Protein AF-0000000068038813 (afdb_homodimer)

Organism: Hordeum vulgare subsp. vulgare (NCBI:txid112509)

Secondary structure (DSSP, 8-state):
--------------------S--SHHHHHHHHHHHHHHHHTTTPPPPEE-HHHHHHHHHHHHHTTTT-------TT-SSEEEEEEESSS---HHHHHHHHHGGGGGEETTTTEE-PPTT--SHHHHHHH-TT--EEEEEEEEEGGGTEEEEEEEEESPP-TTS---/-------------------GGG-SHHHHHHHHHHHHHHHHTTTPPPPEE-HHHHHHHHHHHHHTTTT-------TT-SSEEEEEEESSS---HHHHHHHHHGGGGGEETTTTEE-PPTT--SHHHHHHH-TT--EEEEEEEEPGGG--EEEEEEEESPP-TTS---

Foldseek 3Di:
DPPPPPPPPPPPPPPPPLPAPPCQVVQQVVLQVLLVVLQVVVPADGAAADVVQQVVQAVVQVVCQAPVDQDDDDPDDQWAKDKDWDFDRPDGSNNRSCVLLVQVVQADLVVRDGNDPPPDHNQSNLQSHQRPWHYKHKHKDQHPPRRGIMIMMTTPRGRDPPDRRD/DPPPPPPPPPPPPPPPPAAVVVCVVVQQVVLQVLLVVLQVVVPADGAAADVVQQVVQAVVQVVCQAPVDQDDDDPDDQWAKDKDWDFGRPDGSNNSSCVLLVQVVQADLVVRDGNDPPPDHNQSNLQSHQRPWHYKHKHKDQHPPRRGIMIMMITPRGRDPPDRRD

InterPro domains:
  IPR001283 Cysteine-rich secretory protein-related [PR00837] (47-65)
  IPR001283 Cysteine-rich secretory protein-related [PR00837] (96-109)
  IPR001283 Cysteine-rich secretory protein-related [PR00837] (122-138)
  IPR001283 Cysteine-rich secretory protein-related [PR00837] (150-163)
  IPR001283 Cysteine-rich secretory protein-related [PTHR10334] (29-163)
  IPR014044 CAP domain [PF00188] (32-155)
  IPR014044 CAP domain [SM00198] (26-162)
  IPR035940 CAP superfamily [G3DSA:3.40.33.10] (14-166)
  IPR035940 CAP superfamily [SSF55797] (18-166)

Solvent-accessible surface area (backbone atoms only — not comparable to full-atom values): 18698 Å² total; per-residue (Å²): 136,84,80,74,78,77,78,76,77,76,75,73,76,74,76,69,80,62,65,58,78,73,50,60,72,65,34,48,56,45,38,43,51,49,48,31,50,62,18,49,74,72,71,34,71,64,54,43,83,31,72,66,43,16,49,55,22,30,53,53,24,57,71,28,22,75,70,52,61,93,64,76,75,69,87,80,57,81,49,27,76,40,78,41,68,44,75,52,61,90,62,56,54,55,54,46,51,31,55,32,48,43,18,47,84,31,45,39,76,92,76,65,47,69,70,48,56,92,95,55,54,36,60,43,22,44,55,66,43,21,53,76,31,44,31,31,14,52,17,64,32,71,19,48,91,76,57,9,32,33,35,30,37,24,28,35,51,42,57,59,86,91,54,78,44,116,134,82,79,74,78,76,78,74,76,77,76,73,73,74,74,80,71,67,72,64,72,75,45,60,73,66,34,48,57,44,37,43,51,49,48,31,51,62,18,49,75,72,72,35,70,63,56,42,83,31,72,67,44,16,51,53,22,29,53,52,24,56,70,28,21,75,69,51,60,93,65,75,75,70,86,81,59,80,49,27,75,40,78,39,71,43,75,52,61,94,65,54,55,56,54,46,50,31,54,31,49,44,18,48,84,29,46,38,76,93,76,64,44,68,68,47,58,92,94,55,53,36,61,43,22,45,53,66,43,21,53,76,31,44,31,30,15,51,17,63,31,72,19,48,92,77,58,10,31,33,35,31,38,25,26,36,52,43,59,59,84,92,54,78,46,114

Structure (mmCIF, N/CA/C/O backbone):
data_AF-0000000068038813-model_v1
#
loop_
_entity.id
_entity.type
_entity.pdbx_description
1 polymer 'SCP domain-containing protein'
#
loop_
_atom_site.group_PDB
_atom_site.id
_atom_site.type_symbol
_atom_site.label_atom_id
_atom_site.label_alt_id
_atom_site.label_comp_id
_atom_site.label_asym_id
_atom_site.label_entity_id
_atom_site.label_seq_id
_atom_site.pdbx_PDB_ins_code
_atom_site.Cartn_x
_atom_site.Cartn_y
_atom_site.Cartn_z
_atom_site.occupancy
_atom_site.B_iso_or_equiv
_atom_site.auth_seq_id
_atom_site.auth_comp_id
_atom_site.auth_asym_id
_atom_site.auth_atom_id
_atom_site.pdbx_PDB_model_num
ATOM 1 N N . MET A 1 1 ? 62.969 -14.844 -24 1 32.44 1 MET A N 1
ATOM 2 C CA . MET A 1 1 ? 62.031 -15.703 -23.312 1 32.44 1 MET A CA 1
ATOM 3 C C . MET A 1 1 ? 60.906 -14.867 -22.672 1 32.44 1 MET A C 1
ATOM 5 O O . MET A 1 1 ? 61.188 -14.031 -21.812 1 32.44 1 MET A O 1
ATOM 9 N N . GLU A 1 2 ? 59.875 -14.508 -23.531 1 35.09 2 GLU A N 1
ATOM 10 C CA . GLU A 1 2 ? 58.688 -13.664 -23.469 1 35.09 2 GLU A CA 1
ATOM 11 C C . GLU A 1 2 ? 57.75 -14.117 -22.359 1 35.09 2 GLU A C 1
ATOM 13 O O . GLU A 1 2 ? 57.344 -15.289 -22.328 1 35.09 2 GLU A O 1
ATOM 18 N N . TYR A 1 3 ? 58.031 -13.625 -21.125 1 36.41 3 TYR A N 1
ATOM 19 C CA . TYR A 1 3 ? 57.188 -13.828 -19.953 1 36.41 3 TYR A CA 1
ATOM 20 C C . TYR A 1 3 ? 55.75 -13.445 -20.266 1 36.41 3 TYR A C 1
ATOM 22 O O . TYR A 1 3 ? 55.469 -12.32 -20.703 1 36.41 3 TYR A O 1
ATOM 30 N N . SER A 1 4 ? 54.938 -14.328 -20.844 1 41.09 4 SER A N 1
ATOM 31 C CA . SER A 1 4 ? 53.5 -14.234 -21.109 1 41.09 4 SER A CA 1
ATOM 32 C C . SER A 1 4 ? 52.719 -13.992 -19.812 1 41.09 4 SER A C 1
ATOM 34 O O . SER A 1 4 ? 52.812 -14.789 -18.875 1 41.09 4 SER A O 1
ATOM 36 N N . PRO A 1 5 ? 52.625 -12.68 -19.344 1 39.47 5 PRO A N 1
ATOM 37 C CA . PRO A 1 5 ? 51.812 -12.438 -18.125 1 39.47 5 PRO A CA 1
ATOM 38 C C . PRO A 1 5 ? 50.438 -13.078 -18.188 1 39.47 5 PRO A C 1
ATOM 40 O O . PRO A 1 5 ? 49.75 -12.969 -19.203 1 39.47 5 PRO A O 1
ATOM 43 N N . LYS A 1 6 ? 50.219 -14.234 -17.562 1 39.41 6 LYS A N 1
ATOM 44 C CA . LYS A 1 6 ? 48.938 -14.836 -17.297 1 39.41 6 LYS A CA 1
ATOM 45 C C . LYS A 1 6 ? 47.969 -13.836 -16.641 1 39.41 6 LYS A C 1
ATOM 47 O O . LYS A 1 6 ? 48.281 -13.305 -15.562 1 39.41 6 LYS A O 1
ATOM 52 N N . LEU A 1 7 ? 47.312 -13 -17.484 1 32.72 7 LEU A N 1
ATOM 53 C CA . LEU A 1 7 ? 46.188 -12.172 -17.016 1 32.72 7 LEU A CA 1
ATOM 54 C C . LEU A 1 7 ? 45.219 -12.984 -16.156 1 32.72 7 LEU A C 1
ATOM 56 O O . LEU A 1 7 ? 44.656 -13.977 -16.625 1 32.72 7 LEU A O 1
ATOM 60 N N . ALA A 1 8 ? 45.375 -12.984 -14.836 1 35.75 8 ALA A N 1
ATOM 61 C CA . ALA A 1 8 ? 44.438 -13.508 -13.867 1 35.75 8 ALA A CA 1
ATOM 62 C C . ALA A 1 8 ? 43.031 -12.922 -14.102 1 35.75 8 ALA A C 1
ATOM 64 O O . ALA A 1 8 ? 42.875 -11.695 -14.102 1 35.75 8 ALA A O 1
ATOM 65 N N . ALA A 1 9 ? 42.188 -13.688 -14.773 1 34.91 9 ALA A N 1
ATOM 66 C CA . ALA A 1 9 ? 40.75 -13.477 -14.898 1 34.91 9 ALA A CA 1
ATOM 67 C C . ALA A 1 9 ? 40.094 -13.281 -13.531 1 34.91 9 ALA A C 1
ATOM 69 O O . ALA A 1 9 ? 40.062 -14.203 -12.719 1 34.91 9 ALA A O 1
ATOM 70 N N . ALA A 1 10 ? 40.312 -12.141 -12.852 1 33.47 10 ALA A N 1
ATOM 71 C CA . ALA A 1 10 ? 39.531 -11.93 -11.648 1 33.47 10 ALA A CA 1
ATOM 72 C C . ALA A 1 10 ? 38.031 -12.125 -11.938 1 33.47 10 ALA A C 1
ATOM 74 O O . ALA A 1 10 ? 37.469 -11.422 -12.773 1 33.47 10 ALA A O 1
ATOM 75 N N . LEU A 1 11 ? 37.562 -13.367 -11.781 1 30.72 11 LEU A N 1
ATOM 76 C CA . LEU A 1 11 ? 36.125 -13.703 -11.719 1 30.72 11 LEU A CA 1
ATOM 77 C C . LEU A 1 11 ? 35.406 -12.836 -10.688 1 30.72 11 LEU A C 1
ATOM 79 O O . LEU A 1 11 ? 35.625 -12.992 -9.484 1 30.72 11 LEU A O 1
ATOM 83 N N . LEU A 1 12 ? 35.344 -11.578 -10.938 1 31.08 12 LEU A N 1
ATOM 84 C CA . LEU A 1 12 ? 34.469 -10.836 -10.039 1 31.08 12 LEU A CA 1
ATOM 85 C C . LEU A 1 12 ? 33.125 -11.547 -9.875 1 31.08 12 LEU A C 1
ATOM 87 O O . LEU A 1 12 ? 32.406 -11.75 -10.859 1 31.08 12 LEU A O 1
ATOM 91 N N . LEU A 1 13 ? 32.969 -12.336 -8.836 1 31.75 13 LEU A N 1
ATOM 92 C CA . LEU A 1 13 ? 31.719 -12.898 -8.305 1 31.75 13 LEU A CA 1
ATOM 93 C C . LEU A 1 13 ? 30.656 -11.82 -8.172 1 31.75 13 LEU A C 1
ATOM 95 O O . LEU A 1 13 ? 30.781 -10.898 -7.367 1 31.75 13 LEU A O 1
ATOM 99 N N . ALA A 1 14 ? 30.016 -11.492 -9.25 1 31.81 14 ALA A N 1
ATOM 100 C CA . ALA A 1 14 ? 28.766 -10.734 -9.211 1 31.81 14 ALA A CA 1
ATOM 101 C C . ALA A 1 14 ? 27.828 -11.281 -8.141 1 31.81 14 ALA A C 1
ATOM 103 O O . ALA A 1 14 ? 27.297 -12.391 -8.281 1 31.81 14 ALA A O 1
ATOM 104 N N . LEU A 1 15 ? 28.094 -11.008 -6.891 1 32.16 15 LEU A N 1
ATOM 105 C CA . LEU A 1 15 ? 27.109 -11.234 -5.844 1 32.16 15 LEU A CA 1
ATOM 106 C C . LEU A 1 15 ? 25.734 -10.703 -6.262 1 32.16 15 LEU A C 1
ATOM 108 O O . LEU A 1 15 ? 25.531 -9.492 -6.34 1 32.16 15 LEU A O 1
ATOM 112 N N . THR A 1 16 ? 25.109 -11.336 -7.246 1 32.31 16 THR A N 1
ATOM 113 C CA . THR A 1 16 ? 23.719 -11.109 -7.578 1 32.31 16 THR A CA 1
ATOM 114 C C . THR A 1 16 ? 22.844 -11.125 -6.324 1 32.31 16 THR A C 1
ATOM 116 O O . THR A 1 16 ? 22.797 -12.133 -5.609 1 32.31 16 THR A O 1
ATOM 119 N N . SER A 1 17 ? 22.875 -10.211 -5.512 1 32.31 17 SER A N 1
ATOM 120 C CA . SER A 1 17 ? 21.828 -10.086 -4.5 1 32.31 17 SER A CA 1
ATOM 121 C C . SER A 1 17 ? 20.453 -10.352 -5.09 1 32.31 17 SER A C 1
ATOM 123 O O . SER A 1 17 ? 19.891 -9.492 -5.773 1 32.31 17 SER A O 1
ATOM 125 N N . ALA A 1 18 ? 20.234 -11.523 -5.754 1 33.53 18 ALA A N 1
ATOM 126 C CA . ALA A 1 18 ? 18.906 -11.992 -6.113 1 33.53 18 ALA A CA 1
ATOM 127 C C . ALA A 1 18 ? 17.953 -11.922 -4.922 1 33.53 18 ALA A C 1
ATOM 129 O O . ALA A 1 18 ? 18.094 -12.695 -3.965 1 33.53 18 ALA A O 1
ATOM 130 N N . MET A 1 19 ? 17.672 -10.992 -4.332 1 36.69 19 MET A N 1
ATOM 131 C CA . MET A 1 19 ? 16.578 -11.125 -3.387 1 36.69 19 MET A CA 1
ATOM 132 C C . MET A 1 19 ? 15.438 -11.938 -3.994 1 36.69 19 MET A C 1
ATOM 134 O O . MET A 1 19 ? 14.688 -11.438 -4.84 1 36.69 19 MET A O 1
ATOM 138 N N . ILE A 1 20 ? 15.664 -13.188 -4.496 1 36.84 20 ILE A N 1
ATOM 139 C CA . ILE A 1 20 ? 14.93 -14.266 -5.148 1 36.84 20 ILE A CA 1
ATOM 140 C C . ILE A 1 20 ? 13.578 -14.461 -4.457 1 36.84 20 ILE A C 1
ATOM 142 O O . ILE A 1 20 ? 13.445 -14.203 -3.26 1 36.84 20 ILE A O 1
ATOM 146 N N . VAL A 1 21 ? 12.359 -14.477 -5.137 1 40.22 21 VAL A N 1
ATOM 147 C CA . VAL A 1 21 ? 11.102 -15.203 -4.941 1 40.22 21 VAL A CA 1
ATOM 148 C C . VAL A 1 21 ? 11.367 -16.5 -4.184 1 40.22 21 VAL A C 1
ATOM 150 O O . VAL A 1 21 ? 10.5 -17.359 -4.105 1 40.22 21 VAL A O 1
ATOM 153 N N . THR A 1 22 ? 12.602 -16.984 -3.98 1 36.78 22 THR A N 1
ATOM 154 C CA . THR A 1 22 ? 12.672 -18.281 -3.309 1 36.78 22 THR A CA 1
ATOM 155 C C . THR A 1 22 ? 11.938 -18.234 -1.971 1 36.78 22 THR A C 1
ATOM 157 O O . THR A 1 22 ? 12.078 -19.141 -1.15 1 36.78 22 THR A O 1
ATOM 160 N N . ALA A 1 23 ? 11.664 -17.234 -1.299 1 38.16 23 ALA A N 1
ATOM 161 C CA . ALA A 1 23 ? 11.258 -17.219 0.103 1 38.16 23 ALA A CA 1
ATOM 162 C C . ALA A 1 23 ? 9.922 -17.938 0.291 1 38.16 23 ALA A C 1
ATOM 164 O O . ALA A 1 23 ? 8.859 -17.344 0.116 1 38.16 23 ALA A O 1
ATOM 165 N N . GLN A 1 24 ? 9.773 -19.125 -0.048 1 42.53 24 GLN A N 1
ATOM 166 C CA . GLN A 1 24 ? 8.523 -19.859 0.123 1 42.53 24 GLN A CA 1
ATOM 167 C C . GLN A 1 24 ? 7.902 -19.578 1.487 1 42.53 24 GLN A C 1
ATOM 169 O O . GLN A 1 24 ? 6.73 -19.203 1.576 1 42.53 24 GLN A O 1
ATOM 174 N N . ASN A 1 25 ? 8.555 -20.328 2.482 1 43.19 25 ASN A N 1
ATOM 175 C CA . ASN A 1 25 ? 7.996 -20.297 3.83 1 43.19 25 ASN A CA 1
ATOM 176 C C . ASN A 1 25 ? 7.945 -18.875 4.387 1 43.19 25 ASN A C 1
ATOM 178 O O . ASN A 1 25 ? 6.957 -18.484 5.012 1 43.19 25 ASN A O 1
ATOM 182 N N . ASP A 1 26 ? 9.062 -18.109 4.23 1 56.91 26 ASP A N 1
ATOM 183 C CA . ASP A 1 26 ? 9.164 -16.734 4.715 1 56.91 26 ASP A CA 1
ATOM 184 C C . ASP A 1 26 ? 8.188 -15.828 3.977 1 56.91 26 ASP A C 1
ATOM 186 O O . ASP A 1 26 ? 7.617 -14.906 4.566 1 56.91 26 ASP A O 1
ATOM 190 N N . ASP A 1 27 ? 7.691 -16.469 2.898 1 82.25 27 ASP A N 1
ATOM 191 C CA . ASP A 1 27 ? 6.777 -15.656 2.109 1 82.25 27 ASP A CA 1
ATOM 192 C C . ASP A 1 27 ? 5.352 -15.75 2.646 1 82.25 27 ASP A C 1
ATOM 194 O O . ASP A 1 27 ? 4.625 -14.75 2.67 1 82.25 27 ASP A O 1
ATOM 198 N N . ALA A 1 28 ? 5.207 -16.953 3.299 1 93.19 28 ALA A N 1
ATOM 199 C CA . ALA A 1 28 ? 3.861 -17.141 3.832 1 93.19 28 ALA A CA 1
ATOM 200 C C . ALA A 1 28 ? 3.604 -16.203 5.004 1 93.19 28 ALA A C 1
ATOM 202 O O . ALA A 1 28 ? 2.572 -15.523 5.055 1 93.19 28 ALA A O 1
ATOM 203 N N . ASP A 1 29 ? 4.523 -16.188 5.926 1 93.56 29 ASP A N 1
ATOM 204 C CA . ASP A 1 29 ? 4.363 -15.32 7.09 1 93.56 29 ASP A CA 1
ATOM 205 C C . ASP A 1 29 ? 4.285 -13.852 6.676 1 93.56 29 ASP A C 1
ATOM 207 O O . ASP A 1 29 ? 3.48 -13.094 7.219 1 93.56 29 ASP A O 1
ATOM 211 N N . TYR A 1 30 ? 5.113 -13.508 5.754 1 91.88 30 TYR A N 1
ATOM 212 C CA . TYR A 1 30 ? 5.102 -12.125 5.293 1 91.88 30 TYR A CA 1
ATOM 213 C C . TYR A 1 30 ? 3.775 -11.781 4.629 1 91.88 30 TYR A C 1
ATOM 215 O O . TYR A 1 30 ? 3.219 -10.703 4.859 1 91.88 30 TYR A O 1
ATOM 223 N N . MET A 1 31 ? 3.27 -12.711 3.848 1 95.69 31 MET A N 1
ATOM 224 C CA . MET A 1 31 ? 1.989 -12.492 3.18 1 95.69 31 MET A CA 1
ATOM 225 C C . MET A 1 31 ? 0.859 -12.375 4.195 1 95.69 31 MET A C 1
ATOM 227 O O . MET A 1 31 ? 0.048 -11.445 4.125 1 95.69 31 MET A O 1
ATOM 231 N N . VAL A 1 32 ? 0.88 -13.281 5.141 1 97.62 32 VAL A N 1
ATOM 232 C CA . VAL A 1 32 ? -0.173 -13.289 6.148 1 97.62 32 VAL A CA 1
ATOM 233 C C . VAL A 1 32 ? -0.096 -12.016 6.984 1 97.62 32 VAL A C 1
ATOM 235 O O . VAL A 1 32 ? -1.106 -11.336 7.195 1 97.62 32 VAL A O 1
ATOM 238 N N . ASN A 1 33 ? 1.069 -11.664 7.398 1 94.5 33 ASN A N 1
ATOM 239 C CA . ASN A 1 33 ? 1.235 -10.469 8.227 1 94.5 33 ASN A CA 1
ATOM 240 C C . ASN A 1 33 ? 0.821 -9.211 7.473 1 94.5 33 ASN A C 1
ATOM 242 O O . ASN A 1 33 ? 0.156 -8.336 8.039 1 94.5 33 ASN A O 1
ATOM 246 N N . ALA A 1 34 ? 1.244 -9.102 6.23 1 94.5 34 ALA A N 1
ATOM 247 C CA . ALA A 1 34 ? 0.882 -7.926 5.434 1 94.5 34 ALA A CA 1
ATOM 248 C C . ALA A 1 34 ? -0.629 -7.84 5.246 1 94.5 34 ALA A C 1
ATOM 250 O O . ALA A 1 34 ? -1.215 -6.762 5.367 1 94.5 34 ALA A O 1
ATOM 251 N N . HIS A 1 35 ? -1.264 -8.961 4.953 1 97.88 35 HIS A N 1
ATOM 252 C CA . HIS A 1 35 ? -2.721 -8.984 4.867 1 97.88 35 HIS A CA 1
ATOM 253 C C . HIS A 1 35 ? -3.355 -8.516 6.172 1 97.88 35 HIS A C 1
ATOM 255 O O . HIS A 1 35 ? -4.258 -7.676 6.16 1 97.88 35 HIS A O 1
ATOM 261 N N . ASN A 1 36 ? -2.908 -9.016 7.211 1 97.19 36 ASN A N 1
ATOM 262 C CA . ASN A 1 36 ? -3.539 -8.773 8.508 1 97.19 36 ASN A CA 1
ATOM 263 C C . ASN A 1 36 ? -3.295 -7.348 8.992 1 97.19 36 ASN A C 1
ATOM 265 O O . ASN A 1 36 ? -4.09 -6.805 9.758 1 97.19 36 ASN A O 1
ATOM 269 N N . GLU A 1 37 ? -2.209 -6.758 8.562 1 93.12 37 GLU A N 1
ATOM 270 C CA . GLU A 1 37 ? -2.016 -5.344 8.859 1 93.12 37 GLU A CA 1
ATOM 271 C C . GLU A 1 37 ? -3.076 -4.484 8.172 1 93.12 37 GLU A C 1
ATOM 273 O O . GLU A 1 37 ? -3.631 -3.568 8.781 1 93.12 37 GLU A O 1
ATOM 278 N N . VAL A 1 38 ? -3.34 -4.762 6.961 1 95.25 38 VAL A N 1
ATOM 279 C CA . VAL A 1 38 ? -4.363 -4.027 6.227 1 95.25 38 VAL A CA 1
ATOM 280 C C . VAL A 1 38 ? -5.73 -4.258 6.867 1 95.25 38 VAL A C 1
ATOM 282 O O . VAL A 1 38 ? -6.504 -3.314 7.055 1 95.25 38 VAL A O 1
ATOM 285 N N . ARG A 1 39 ? -6.02 -5.492 7.234 1 97.06 39 ARG A N 1
ATOM 286 C CA . ARG A 1 39 ? -7.297 -5.859 7.836 1 97.06 39 ARG A CA 1
ATOM 287 C C . ARG A 1 39 ? -7.453 -5.227 9.211 1 97.06 39 ARG A C 1
ATOM 289 O O . ARG A 1 39 ? -8.508 -4.676 9.531 1 97.06 39 ARG A O 1
ATOM 296 N N . ALA A 1 40 ? -6.43 -5.266 9.992 1 94.56 40 ALA A N 1
ATOM 297 C CA . ALA A 1 40 ? -6.48 -4.723 11.352 1 94.56 40 ALA A CA 1
ATOM 298 C C . ALA A 1 40 ? -6.754 -3.221 11.328 1 94.56 40 ALA A C 1
ATOM 300 O O . ALA A 1 40 ? -7.43 -2.693 12.211 1 94.56 40 ALA A O 1
ATOM 301 N N . ALA A 1 41 ? -6.27 -2.613 10.336 1 90.44 41 ALA A N 1
ATOM 302 C CA . ALA A 1 41 ? -6.391 -1.162 10.234 1 90.44 41 ALA A CA 1
ATOM 303 C C . ALA A 1 41 ? -7.852 -0.736 10.133 1 90.44 41 ALA A C 1
ATOM 305 O O . ALA A 1 41 ? -8.195 0.41 10.438 1 90.44 41 ALA A O 1
ATOM 306 N N . ILE A 1 42 ? -8.719 -1.677 9.742 1 93.06 42 ILE A N 1
ATOM 307 C CA . ILE A 1 42 ? -10.125 -1.312 9.609 1 93.06 42 ILE A CA 1
ATOM 308 C C . ILE A 1 42 ? -10.977 -2.203 10.508 1 93.06 42 ILE A C 1
ATOM 310 O O . ILE A 1 42 ? -12.188 -2.311 10.32 1 93.06 42 ILE A O 1
ATOM 314 N N . GLY A 1 43 ? -10.312 -2.895 11.352 1 93.88 43 GLY A N 1
ATOM 315 C CA . GLY A 1 43 ? -11.023 -3.645 12.383 1 93.88 43 GLY A CA 1
ATOM 316 C C . GLY A 1 43 ? -11.578 -4.961 11.875 1 93.88 43 GLY A C 1
ATOM 317 O O . GLY A 1 43 ? -12.547 -5.484 12.43 1 93.88 43 GLY A O 1
ATOM 318 N N . VAL A 1 44 ? -11.094 -5.449 10.805 1 96.88 44 VAL A N 1
ATOM 319 C CA . VAL A 1 44 ? -11.5 -6.734 10.25 1 96.88 44 VAL A CA 1
ATOM 320 C C . VAL A 1 44 ? -10.641 -7.848 10.836 1 96.88 44 VAL A C 1
ATOM 322 O O . VAL A 1 44 ? -9.438 -7.668 11.039 1 96.88 44 VAL A O 1
ATOM 325 N N . GLY A 1 45 ? -11.195 -9.047 11.141 1 97.69 45 GLY A N 1
ATOM 326 C CA . GLY A 1 45 ? -10.484 -10.164 11.734 1 97.69 45 GLY A CA 1
ATOM 327 C C . GLY A 1 45 ? -9.336 -10.664 10.883 1 97.69 45 GLY A C 1
ATOM 328 O O . GLY A 1 45 ? -9.367 -10.539 9.656 1 97.69 45 GLY A O 1
ATOM 329 N N . PRO A 1 46 ? -8.43 -11.344 11.484 1 98.69 46 PRO A N 1
ATOM 330 C CA . PRO A 1 46 ? -7.25 -11.812 10.75 1 98.69 46 PRO A CA 1
ATOM 331 C C . PRO A 1 46 ? -7.539 -13.047 9.898 1 98.69 46 PRO A C 1
ATOM 333 O O . PRO A 1 46 ? -8.523 -13.742 10.133 1 98.69 46 PRO A O 1
ATOM 336 N N . VAL A 1 47 ? -6.707 -13.227 8.914 1 98.81 47 VAL A N 1
ATOM 337 C CA . VAL A 1 47 ? -6.668 -14.477 8.164 1 98.81 47 VAL A CA 1
ATOM 338 C C . VAL A 1 47 ? -5.477 -15.312 8.617 1 98.81 47 VAL A C 1
ATOM 340 O O . VAL A 1 47 ? -4.539 -14.797 9.227 1 98.81 47 VAL A O 1
ATOM 343 N N . THR A 1 48 ? -5.52 -16.594 8.352 1 98.81 48 THR A N 1
ATOM 344 C CA . THR A 1 48 ? -4.41 -17.5 8.57 1 98.81 48 THR A CA 1
ATOM 345 C C . THR A 1 48 ? -4.039 -18.234 7.281 1 98.81 48 THR A C 1
ATOM 347 O O . THR A 1 48 ? -4.785 -18.188 6.305 1 98.81 48 THR A O 1
ATOM 350 N N . TRP A 1 49 ? -2.877 -18.891 7.328 1 98.38 49 TRP A N 1
ATOM 351 C CA . TRP A 1 49 ? -2.385 -19.609 6.164 1 98.38 49 TRP A CA 1
ATOM 352 C C . TRP A 1 49 ? -3.053 -20.984 6.055 1 98.38 49 TRP A C 1
ATOM 354 O O . TRP A 1 49 ? -3.211 -21.688 7.055 1 98.38 49 TRP A O 1
ATOM 364 N N . ASP A 1 50 ? -3.5 -21.328 4.914 1 98.5 50 ASP A N 1
ATOM 365 C CA . ASP A 1 50 ? -3.992 -22.672 4.609 1 98.5 50 ASP A CA 1
ATOM 366 C C . ASP A 1 50 ? -3.154 -23.328 3.516 1 98.5 50 ASP A C 1
ATOM 368 O O . ASP A 1 50 ? -3.191 -22.906 2.359 1 98.5 50 ASP A O 1
ATOM 372 N N . PRO A 1 51 ? -2.43 -24.406 3.869 1 97.62 51 PRO A N 1
ATOM 373 C CA . PRO A 1 51 ? -1.557 -25.047 2.881 1 97.62 51 PRO A CA 1
ATOM 374 C C . PRO A 1 51 ? -2.324 -25.594 1.679 1 97.62 51 PRO A C 1
ATOM 376 O O . PRO A 1 51 ? -1.778 -25.672 0.575 1 97.62 51 PRO A O 1
ATOM 379 N N . ILE A 1 52 ? -3.543 -25.891 1.871 1 97.25 52 ILE A N 1
ATOM 380 C CA . ILE A 1 52 ? -4.348 -26.375 0.758 1 97.25 52 ILE A CA 1
ATOM 381 C C . ILE A 1 52 ? -4.637 -25.234 -0.215 1 97.25 52 ILE A C 1
ATOM 383 O O . ILE A 1 52 ? -4.492 -25.391 -1.43 1 97.25 52 ILE A O 1
ATOM 387 N N . VAL A 1 53 ? -5.031 -24.141 0.28 1 96.94 53 VAL A N 1
ATOM 388 C CA . VAL A 1 53 ? -5.289 -22.953 -0.53 1 96.94 53 VAL A CA 1
ATOM 389 C C . VAL A 1 53 ? -4 -22.516 -1.22 1 96.94 53 VAL A C 1
ATOM 391 O O . VAL A 1 53 ? -4.012 -22.141 -2.396 1 96.94 53 VAL A O 1
ATOM 394 N N . ALA A 1 54 ? -2.906 -22.609 -0.486 1 97.06 54 ALA A N 1
ATOM 395 C CA . ALA A 1 54 ? -1.606 -22.219 -1.03 1 97.06 54 ALA A CA 1
ATOM 396 C C . ALA A 1 54 ? -1.201 -23.141 -2.184 1 97.06 54 ALA A C 1
ATOM 398 O O . ALA A 1 54 ? -0.659 -22.672 -3.189 1 97.06 54 ALA A O 1
ATOM 399 N N . ALA A 1 55 ? -1.412 -24.391 -1.998 1 96.25 55 ALA A N 1
ATOM 400 C CA . ALA A 1 55 ? -1.076 -25.328 -3.064 1 96.25 55 ALA A CA 1
ATOM 401 C C . ALA A 1 55 ? -1.871 -25.031 -4.332 1 96.25 55 ALA A C 1
ATOM 403 O O . ALA A 1 55 ? -1.337 -25.109 -5.441 1 96.25 55 ALA A O 1
ATOM 404 N N . TYR A 1 56 ? -3.121 -24.734 -4.145 1 95.06 56 TYR A N 1
ATOM 405 C CA . TYR A 1 56 ? -3.955 -24.344 -5.273 1 95.06 56 TYR A CA 1
ATOM 406 C C . TYR A 1 56 ? -3.381 -23.125 -5.977 1 95.06 56 TYR A C 1
ATOM 408 O O . TYR A 1 56 ? -3.213 -23.125 -7.199 1 95.06 56 TYR A O 1
ATOM 416 N N . ALA A 1 57 ? -3.094 -22.094 -5.23 1 95.69 57 ALA A N 1
ATOM 417 C CA . ALA A 1 57 ? -2.547 -20.859 -5.766 1 95.69 57 ALA A CA 1
ATOM 418 C C . ALA A 1 57 ? -1.217 -21.094 -6.473 1 95.69 57 ALA A C 1
ATOM 420 O O . ALA A 1 57 ? -0.997 -20.609 -7.582 1 95.69 57 ALA A O 1
ATOM 421 N N . GLN A 1 58 ? -0.39 -21.875 -5.84 1 95.75 58 GLN A N 1
ATOM 422 C CA . GLN A 1 58 ? 0.923 -22.141 -6.422 1 95.75 58 GLN A CA 1
ATOM 423 C C . GLN A 1 58 ? 0.799 -22.922 -7.727 1 95.75 58 GLN A C 1
ATOM 425 O O . GLN A 1 58 ? 1.537 -22.672 -8.68 1 95.75 58 GLN A O 1
ATOM 430 N N . SER A 1 59 ? -0.052 -23.859 -7.715 1 94.94 59 SER A N 1
ATOM 431 C CA . SER A 1 59 ? -0.272 -24.625 -8.945 1 94.94 59 SER A CA 1
ATOM 432 C C . SER A 1 59 ? -0.692 -23.719 -10.086 1 94.94 59 SER A C 1
ATOM 434 O O . SER A 1 59 ? -0.222 -23.875 -11.219 1 94.94 59 SER A O 1
ATOM 436 N N . PHE A 1 60 ? -1.587 -22.828 -9.836 1 94.62 60 PHE A N 1
ATOM 437 C CA . PHE A 1 60 ? -2.021 -21.906 -10.875 1 94.62 60 PHE A CA 1
ATOM 438 C C . PHE A 1 60 ? -0.879 -20.984 -11.289 1 94.62 60 PHE A C 1
ATOM 440 O O . PHE A 1 60 ? -0.704 -20.703 -12.477 1 94.62 60 PHE A O 1
ATOM 447 N N . ALA A 1 61 ? -0.12 -20.438 -10.32 1 95 61 ALA A N 1
ATOM 448 C CA . ALA A 1 61 ? 1.042 -19.625 -10.641 1 95 61 ALA A CA 1
ATOM 449 C C . ALA A 1 61 ? 1.983 -20.344 -11.594 1 95 61 ALA A C 1
ATOM 451 O O . ALA A 1 61 ? 2.482 -19.766 -12.555 1 95 61 ALA A O 1
ATOM 452 N N . GLU A 1 62 ? 2.174 -21.594 -11.344 1 96.44 62 GLU A N 1
ATOM 453 C CA . GLU A 1 62 ? 3.068 -22.391 -12.188 1 96.44 62 GLU A CA 1
ATOM 454 C C . GLU A 1 62 ? 2.562 -22.438 -13.625 1 96.44 62 GLU A C 1
ATOM 456 O O . GLU A 1 62 ? 3.357 -22.438 -14.57 1 96.44 62 GLU A O 1
ATOM 461 N N . LYS A 1 63 ? 1.293 -22.516 -13.789 1 95.12 63 LYS A N 1
ATOM 462 C CA . LYS A 1 63 ? 0.712 -22.531 -15.125 1 95.12 63 LYS A CA 1
ATOM 463 C C . LYS A 1 63 ? 0.968 -21.219 -15.852 1 95.12 63 LYS A C 1
ATOM 465 O O . LYS A 1 63 ? 0.898 -21.141 -17.078 1 95.12 63 LYS A O 1
ATOM 470 N N . ARG A 1 64 ? 1.229 -20.172 -15.094 1 95.38 64 ARG A N 1
ATOM 471 C CA . ARG A 1 64 ? 1.42 -18.844 -15.688 1 95.38 64 ARG A CA 1
ATOM 472 C C . ARG A 1 64 ? 2.9 -18.562 -15.914 1 95.38 64 ARG A C 1
ATOM 474 O O . ARG A 1 64 ? 3.258 -17.5 -16.438 1 95.38 64 ARG A O 1
ATOM 481 N N . ARG A 1 65 ? 3.736 -19.484 -15.531 1 95.75 65 ARG A N 1
ATOM 482 C CA . ARG A 1 65 ? 5.176 -19.266 -15.656 1 95.75 65 ARG A CA 1
ATOM 483 C C . ARG A 1 65 ? 5.562 -18.953 -17.094 1 95.75 65 ARG A C 1
ATOM 485 O O . ARG A 1 65 ? 6.402 -18.094 -17.344 1 95.75 65 ARG A O 1
ATOM 492 N N . ALA A 1 66 ? 4.922 -19.531 -18.062 1 95.19 66 ALA A N 1
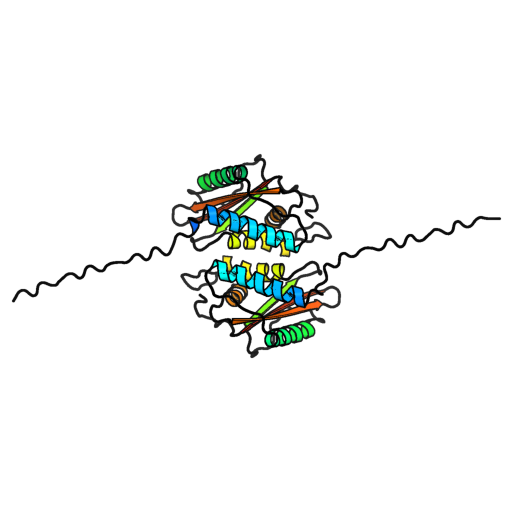ATOM 493 C CA . ALA A 1 66 ? 5.312 -19.438 -19.469 1 95.19 66 ALA A CA 1
ATOM 494 C C . ALA A 1 66 ? 4.848 -18.109 -20.078 1 95.19 66 ALA A C 1
ATOM 496 O O . ALA A 1 66 ? 5.559 -17.5 -20.875 1 95.19 66 ALA A O 1
ATOM 497 N N . ASP A 1 67 ? 3.688 -17.609 -19.703 1 94.31 67 ASP A N 1
ATOM 498 C CA . ASP A 1 67 ? 3.131 -16.469 -20.406 1 94.31 67 ASP A CA 1
ATOM 499 C C . ASP A 1 67 ? 3.014 -15.258 -19.484 1 94.31 67 ASP A C 1
ATOM 501 O O . ASP A 1 67 ? 2.824 -14.133 -19.953 1 94.31 67 ASP A O 1
ATOM 505 N N . CYS A 1 68 ? 3.068 -15.438 -18.312 1 94.69 68 CYS A N 1
ATOM 506 C CA . CYS A 1 68 ? 3.027 -14.398 -17.281 1 94.69 68 CYS A CA 1
ATOM 507 C C . CYS A 1 68 ? 1.769 -13.547 -17.422 1 94.69 68 CYS A C 1
ATOM 509 O O . CYS A 1 68 ? 1.757 -12.383 -17.016 1 94.69 68 CYS A O 1
ATOM 511 N N . GLN A 1 69 ? 0.702 -14.109 -18.109 1 91.69 69 GLN A N 1
ATOM 512 C CA . GLN A 1 69 ? -0.524 -13.344 -18.312 1 91.69 69 GLN A CA 1
ATOM 513 C C . GLN A 1 69 ? -1.288 -13.156 -17.016 1 91.69 69 GLN A C 1
ATOM 515 O O . GLN A 1 69 ? -1.519 -14.117 -16.266 1 91.69 69 GLN A O 1
ATOM 520 N N . PRO A 1 70 ? -1.586 -11.859 -16.719 1 89.62 70 PRO A N 1
ATOM 521 C CA . PRO A 1 70 ? -2.324 -11.586 -15.484 1 89.62 70 PRO A CA 1
ATOM 522 C C . PRO A 1 70 ? -3.801 -11.961 -15.594 1 89.62 70 PRO A C 1
ATOM 524 O O . PRO A 1 70 ? -4.672 -11.094 -15.508 1 89.62 70 PRO A O 1
ATOM 527 N N . ILE A 1 71 ? -4.137 -13.188 -15.711 1 86.31 71 ILE A N 1
ATOM 528 C CA . ILE A 1 71 ? -5.512 -13.664 -15.812 1 86.31 71 ILE A CA 1
ATOM 529 C C . ILE A 1 71 ? -5.867 -14.469 -14.57 1 86.31 71 ILE A C 1
ATOM 531 O O . ILE A 1 71 ? -4.992 -15.07 -13.938 1 86.31 71 ILE A O 1
ATOM 535 N N . LEU A 1 72 ? -7.098 -14.312 -14.242 1 83.56 72 LEU A N 1
ATOM 536 C CA . LEU A 1 72 ? -7.59 -15.086 -13.109 1 83.56 72 LEU A CA 1
ATOM 537 C C . LEU A 1 72 ? -7.73 -16.562 -13.477 1 83.56 72 LEU A C 1
ATOM 539 O O . LEU A 1 72 ? -7.883 -16.891 -14.656 1 83.56 72 LEU A O 1
ATOM 543 N N . SER A 1 73 ? -7.574 -17.328 -12.414 1 80.12 73 SER A N 1
ATOM 544 C CA . SER A 1 73 ? -7.816 -18.75 -12.656 1 80.12 73 SER A CA 1
ATOM 545 C C . SER A 1 73 ? -9.227 -18.984 -13.188 1 80.12 73 SER A C 1
ATOM 547 O O . SER A 1 73 ? -10.109 -18.141 -13.031 1 80.12 73 SER A O 1
ATOM 549 N N . PRO A 1 74 ? -9.242 -20.047 -14.055 1 70.94 74 PRO A N 1
ATOM 550 C CA . PRO A 1 74 ? -10.555 -20.297 -14.656 1 70.94 74 PRO A CA 1
ATOM 551 C C . PRO A 1 74 ? -11.688 -20.188 -13.641 1 70.94 74 PRO A C 1
ATOM 553 O O . PRO A 1 74 ? -11.516 -20.5 -12.469 1 70.94 74 PRO A O 1
ATOM 556 N N . GLU A 1 75 ? -12.719 -19.688 -14.234 1 65.12 75 GLU A N 1
ATOM 557 C CA . GLU A 1 75 ? -13.961 -19.438 -13.516 1 65.12 75 GLU A CA 1
ATOM 558 C C . GLU A 1 75 ? -14.469 -20.719 -12.836 1 65.12 75 GLU A C 1
ATOM 560 O O . GLU A 1 75 ? -14.352 -21.812 -13.383 1 65.12 75 GLU A O 1
ATOM 565 N N . GLY A 1 76 ? -14.797 -20.5 -11.664 1 59.81 76 GLY A N 1
ATOM 566 C CA . GLY A 1 76 ? -15.453 -21.562 -10.914 1 59.81 76 GLY A CA 1
ATOM 567 C C . GLY A 1 76 ? -14.594 -22.141 -9.812 1 59.81 76 GLY A C 1
ATOM 568 O O . GLY A 1 76 ? -15 -23.078 -9.133 1 59.81 76 GLY A O 1
ATOM 569 N N . GLY A 1 77 ? -13.367 -21.578 -9.719 1 69.88 77 GLY A N 1
ATOM 570 C CA . GLY A 1 77 ? -12.648 -22.047 -8.547 1 69.88 77 GLY A CA 1
ATOM 571 C C . GLY A 1 77 ? -13.219 -21.516 -7.246 1 69.88 77 GLY A C 1
ATOM 572 O O . GLY A 1 77 ? -13.992 -20.562 -7.246 1 69.88 77 GLY A O 1
ATOM 573 N N . PRO A 1 78 ? -12.969 -22.25 -6.266 1 87.06 78 PRO A N 1
ATOM 574 C CA . PRO A 1 78 ? -13.664 -22 -5 1 87.06 78 PRO A CA 1
ATOM 575 C C . PRO A 1 78 ? -13.117 -20.797 -4.258 1 87.06 78 PRO A C 1
ATOM 577 O O . PRO A 1 78 ? -13.656 -20.391 -3.223 1 87.06 78 PRO A O 1
ATOM 580 N N . TYR A 1 79 ? -12.117 -20.156 -4.809 1 95.25 79 TYR A N 1
ATOM 581 C CA . TYR A 1 79 ? -11.445 -19.156 -4 1 95.25 79 TYR A CA 1
ATOM 582 C C . TYR A 1 79 ? -11.523 -17.781 -4.66 1 95.25 79 TYR A C 1
ATOM 584 O O . TYR A 1 79 ? -11.656 -17.672 -5.883 1 95.25 79 TYR A O 1
ATOM 592 N N . GLY A 1 80 ? -11.578 -16.719 -3.855 1 95.25 80 GLY A N 1
ATOM 593 C CA . GLY A 1 80 ? -11.219 -15.406 -4.391 1 95.25 80 GLY A CA 1
ATOM 594 C C . GLY A 1 80 ? -9.766 -15.32 -4.82 1 95.25 80 GLY A C 1
ATOM 595 O O . GLY A 1 80 ? -8.938 -16.125 -4.395 1 95.25 80 GLY A O 1
ATOM 596 N N . GLU A 1 81 ? -9.5 -14.359 -5.68 1 95.81 81 GLU A N 1
ATOM 597 C CA . GLU A 1 81 ? -8.133 -14.305 -6.191 1 95.81 81 GLU A CA 1
ATOM 598 C C . GLU A 1 81 ? -7.656 -12.867 -6.344 1 95.81 81 GLU A C 1
ATOM 600 O O . GLU A 1 81 ? -8.406 -12 -6.797 1 95.81 81 GLU A O 1
ATOM 605 N N . ASN A 1 82 ? -6.488 -12.633 -5.918 1 96.62 82 ASN A N 1
ATOM 606 C CA . ASN A 1 82 ? -5.719 -11.461 -6.312 1 96.62 82 ASN A CA 1
ATOM 607 C C . ASN A 1 82 ? -4.457 -11.844 -7.078 1 96.62 82 ASN A C 1
ATOM 609 O O . ASN A 1 82 ? -3.773 -12.805 -6.711 1 96.62 82 ASN A O 1
ATOM 613 N N . ILE A 1 83 ? -4.172 -11.047 -8.133 1 95.56 83 ILE A N 1
ATOM 614 C CA . ILE A 1 83 ? -2.979 -11.266 -8.938 1 95.56 83 ILE A CA 1
ATOM 615 C C . ILE A 1 83 ? -2.105 -10.016 -8.93 1 95.56 83 ILE A C 1
ATOM 617 O O . ILE A 1 83 ? -2.615 -8.898 -9.023 1 95.56 83 ILE A O 1
ATOM 621 N N . PHE A 1 84 ? -0.856 -10.219 -8.82 1 94.94 84 PHE A N 1
ATOM 622 C CA . PHE A 1 84 ? 0.17 -9.195 -8.992 1 94.94 84 PHE A CA 1
ATOM 623 C C . PHE A 1 84 ? 1.202 -9.625 -10.023 1 94.94 84 PHE A C 1
ATOM 625 O O . PHE A 1 84 ? 1.795 -10.703 -9.906 1 94.94 84 PHE A O 1
ATOM 632 N N . ARG A 1 85 ? 1.314 -8.867 -11.047 1 94 85 ARG A N 1
ATOM 633 C CA . ARG A 1 85 ? 2.338 -9.055 -12.07 1 94 85 ARG A CA 1
ATOM 634 C C . ARG A 1 85 ? 3.197 -7.809 -12.219 1 94 85 ARG A C 1
ATOM 636 O O . ARG A 1 85 ? 2.676 -6.695 -12.281 1 94 85 ARG A O 1
ATOM 643 N N . ALA A 1 86 ? 4.465 -8.055 -12.305 1 92.19 86 ALA A N 1
ATOM 644 C CA . ALA A 1 86 ? 5.375 -6.922 -12.453 1 92.19 86 ALA A CA 1
ATOM 645 C C . ALA A 1 86 ? 6.641 -7.336 -13.195 1 92.19 86 ALA A C 1
ATOM 647 O O . ALA A 1 86 ? 7.066 -8.492 -13.117 1 92.19 86 ALA A O 1
ATOM 648 N N . PRO A 1 87 ? 7.156 -6.406 -13.969 1 91 87 PRO A N 1
ATOM 649 C CA . PRO A 1 87 ? 8.438 -6.707 -14.602 1 91 87 PRO A CA 1
ATOM 650 C C . PRO A 1 87 ? 9.578 -6.844 -13.602 1 91 87 PRO A C 1
ATOM 652 O O . PRO A 1 87 ? 9.5 -6.301 -12.492 1 91 87 PRO A O 1
ATOM 655 N N . GLY A 1 88 ? 10.633 -7.547 -13.992 1 88.38 88 GLY A N 1
ATOM 656 C CA . GLY A 1 88 ? 11.781 -7.738 -13.117 1 88.38 88 GLY A CA 1
ATOM 657 C C . GLY A 1 88 ? 11.516 -8.719 -11.992 1 88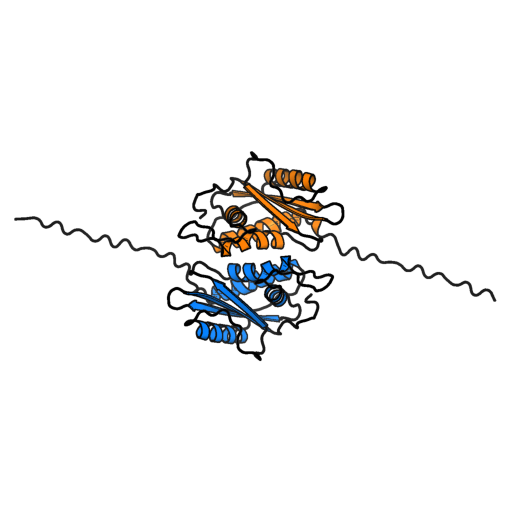.38 88 GLY A C 1
ATOM 658 O O . GLY A 1 88 ? 10.508 -9.438 -12.008 1 88.38 88 GLY A O 1
ATOM 659 N N . THR A 1 89 ? 12.508 -8.789 -11.047 1 85.94 89 THR A N 1
ATOM 660 C CA . THR A 1 89 ? 12.383 -9.789 -10 1 85.94 89 THR A CA 1
ATOM 661 C C . THR A 1 89 ? 12.57 -9.164 -8.617 1 85.94 89 THR A C 1
ATOM 663 O O . THR A 1 89 ? 12.648 -9.867 -7.613 1 85.94 89 THR A O 1
ATOM 666 N N . GLU A 1 90 ? 12.617 -7.824 -8.57 1 85.06 90 GLU A N 1
ATOM 667 C CA . GLU A 1 90 ? 12.906 -7.141 -7.312 1 85.06 90 GLU A CA 1
ATOM 668 C C . GLU A 1 90 ? 11.617 -6.816 -6.551 1 85.06 90 GLU A C 1
ATOM 670 O O . GLU A 1 90 ? 11.391 -5.672 -6.16 1 85.06 90 GLU A O 1
ATOM 675 N N . TRP A 1 91 ? 10.719 -7.84 -6.465 1 88 91 TRP A N 1
ATOM 676 C CA . TRP A 1 91 ? 9.438 -7.68 -5.785 1 88 91 TRP A CA 1
ATOM 677 C C . TRP A 1 91 ? 9.297 -8.672 -4.637 1 88 91 TRP A C 1
ATOM 679 O O . TRP A 1 91 ? 9.828 -9.789 -4.707 1 88 91 TRP A O 1
ATOM 689 N N . ASN A 1 92 ? 8.672 -8.211 -3.568 1 86.44 92 ASN A N 1
ATOM 690 C CA . ASN A 1 92 ? 8.414 -9.078 -2.426 1 86.44 92 ASN A CA 1
ATOM 691 C C . ASN A 1 92 ? 6.934 -9.125 -2.08 1 86.44 92 ASN A C 1
ATOM 693 O O . ASN A 1 92 ? 6.113 -8.492 -2.746 1 86.44 92 ASN A O 1
ATOM 697 N N . ALA A 1 93 ? 6.586 -9.93 -1.053 1 86.31 93 ALA A N 1
ATOM 698 C CA . ALA A 1 93 ? 5.207 -10.164 -0.637 1 86.31 93 ALA A CA 1
ATOM 699 C C . ALA A 1 93 ? 4.496 -8.852 -0.315 1 86.31 93 ALA A C 1
ATOM 701 O O . ALA A 1 93 ? 3.35 -8.648 -0.719 1 86.31 93 ALA A O 1
ATOM 702 N N . ILE A 1 94 ? 5.141 -7.992 0.303 1 89.38 94 ILE A N 1
ATOM 703 C CA . ILE A 1 94 ? 4.531 -6.75 0.764 1 89.38 94 ILE A CA 1
ATOM 704 C C . ILE A 1 94 ? 4.184 -5.871 -0.434 1 89.38 94 ILE A C 1
ATOM 706 O O . ILE A 1 94 ? 3.162 -5.176 -0.428 1 89.38 94 ILE A O 1
ATOM 710 N N . ASP A 1 95 ? 5.023 -5.969 -1.471 1 93.69 95 ASP A N 1
ATOM 711 C CA . ASP A 1 95 ? 4.746 -5.184 -2.67 1 93.69 95 ASP A CA 1
ATOM 712 C C . ASP A 1 95 ? 3.4 -5.566 -3.279 1 93.69 95 ASP A C 1
ATOM 714 O O . ASP A 1 95 ? 2.627 -4.695 -3.682 1 93.69 95 ASP A O 1
ATOM 718 N N . ALA A 1 96 ? 3.199 -6.828 -3.35 1 95.5 96 ALA A N 1
ATOM 719 C CA . ALA A 1 96 ? 1.932 -7.297 -3.902 1 95.5 96 ALA A CA 1
ATOM 720 C C . ALA A 1 96 ? 0.754 -6.82 -3.057 1 95.5 96 ALA A C 1
ATOM 722 O O . ALA A 1 96 ? -0.241 -6.324 -3.59 1 95.5 96 ALA A O 1
ATOM 723 N N . VAL A 1 97 ? 0.85 -6.961 -1.783 1 97.19 97 VAL A N 1
ATOM 724 C CA . VAL A 1 97 ? -0.239 -6.582 -0.89 1 97.19 97 VAL A CA 1
ATOM 725 C C . VAL A 1 97 ? -0.465 -5.074 -0.962 1 97.19 97 VAL A C 1
ATOM 727 O O . VAL A 1 97 ? -1.607 -4.609 -0.958 1 97.19 97 VAL A O 1
ATOM 730 N N . ILE A 1 98 ? 0.609 -4.293 -1.016 1 96.38 98 ILE A N 1
ATOM 731 C CA . ILE A 1 98 ? 0.496 -2.848 -1.155 1 96.38 98 ILE A CA 1
ATOM 732 C C . ILE A 1 98 ? -0.234 -2.51 -2.453 1 96.38 98 ILE A C 1
ATOM 734 O O . ILE A 1 98 ? -1.134 -1.665 -2.465 1 96.38 98 ILE A O 1
ATOM 738 N N . TYR A 1 99 ? 0.139 -3.158 -3.514 1 95.88 99 TYR A N 1
ATOM 739 C CA . TYR A 1 99 ? -0.535 -2.941 -4.789 1 95.88 99 TYR A CA 1
ATOM 740 C C . TYR A 1 99 ? -2.027 -3.225 -4.672 1 95.88 99 TYR A C 1
ATOM 742 O O . TYR A 1 99 ? -2.854 -2.408 -5.086 1 95.88 99 TYR A O 1
ATOM 750 N N . TRP A 1 100 ? -2.41 -4.301 -4.074 1 97.81 100 TRP A N 1
ATOM 751 C CA . TRP A 1 100 ? -3.814 -4.672 -3.928 1 97.81 100 TRP A CA 1
ATOM 752 C C . TRP A 1 100 ? -4.539 -3.699 -3.002 1 97.81 100 TRP A C 1
ATOM 754 O O . TRP A 1 100 ? -5.664 -3.279 -3.291 1 97.81 100 TRP A O 1
ATOM 764 N N . ALA A 1 101 ? -3.912 -3.367 -1.908 1 97.38 101 ALA A N 1
ATOM 765 C CA . ALA A 1 101 ? -4.52 -2.5 -0.901 1 97.38 101 ALA A CA 1
ATOM 766 C C . ALA A 1 101 ? -4.73 -1.091 -1.446 1 97.38 101 ALA A C 1
ATOM 768 O O . ALA A 1 101 ? -5.59 -0.352 -0.958 1 97.38 101 ALA A O 1
ATOM 769 N N . SER A 1 102 ? -3.938 -0.693 -2.422 1 95.56 102 SER A N 1
ATOM 770 C CA . SER A 1 102 ? -3.996 0.67 -2.938 1 95.56 102 SER A CA 1
ATOM 771 C C . SER A 1 102 ? -5.336 0.951 -3.607 1 95.56 102 SER A C 1
ATOM 773 O O . SER A 1 102 ? -5.727 2.109 -3.77 1 95.56 102 SER A O 1
ATOM 775 N N . GLY A 1 103 ? -6.137 -0.032 -3.939 1 96 103 GLY A N 1
ATOM 776 C CA . GLY A 1 103 ? -7.469 0.143 -4.496 1 96 103 GLY A CA 1
ATOM 777 C C . GLY A 1 103 ? -8.43 0.818 -3.539 1 96 103 GLY A C 1
ATOM 778 O O . GLY A 1 103 ? -9.484 1.305 -3.951 1 96 103 GLY A O 1
ATOM 779 N N . LYS A 1 104 ? -8.047 0.83 -2.273 1 96.06 104 LYS A N 1
ATOM 780 C CA . LYS A 1 104 ? -8.906 1.459 -1.28 1 96.06 104 LYS A CA 1
ATOM 781 C C . LYS A 1 104 ? -9.227 2.902 -1.664 1 96.06 104 LYS A C 1
ATOM 783 O O . LYS A 1 104 ? -10.336 3.383 -1.422 1 96.06 104 LYS A O 1
ATOM 788 N N . GLN A 1 105 ? -8.305 3.568 -2.254 1 92.69 105 GLN A N 1
ATOM 789 C CA . GLN A 1 105 ? -8.453 4.988 -2.561 1 92.69 105 GLN A CA 1
ATOM 790 C C . GLN A 1 105 ? -9.648 5.23 -3.486 1 92.69 105 GLN A C 1
ATOM 792 O O . GLN A 1 105 ? -10.156 6.348 -3.574 1 92.69 105 GLN A O 1
ATOM 797 N N . TYR A 1 106 ? -10.117 4.188 -4.184 1 94.81 106 TYR A N 1
ATOM 798 C CA . TYR A 1 106 ? -11.227 4.32 -5.121 1 94.81 106 TYR A CA 1
ATOM 799 C C . TYR A 1 106 ? -12.523 3.816 -4.508 1 94.81 106 TYR A C 1
ATOM 801 O O . TYR A 1 106 ? -13.594 3.93 -5.117 1 94.81 106 TYR A O 1
ATOM 809 N N . TYR A 1 107 ? -12.531 3.254 -3.338 1 95.38 107 TYR A N 1
ATOM 810 C CA . TYR A 1 107 ? -13.68 2.6 -2.719 1 95.38 107 TYR A CA 1
ATOM 811 C C . TYR A 1 107 ? -14.344 3.516 -1.699 1 95.38 107 TYR A C 1
ATOM 813 O O . TYR A 1 107 ? -13.672 4.109 -0.853 1 95.38 107 TYR A O 1
ATOM 821 N N . ASP A 1 108 ? -15.609 3.652 -1.763 1 93.81 108 ASP A N 1
ATOM 822 C CA . ASP A 1 108 ? -16.422 4.344 -0.766 1 93.81 108 ASP A CA 1
ATOM 823 C C . ASP A 1 108 ? -17.25 3.357 0.046 1 93.81 108 ASP A C 1
ATOM 825 O O . ASP A 1 108 ? -18.234 2.803 -0.458 1 93.81 108 ASP A O 1
ATOM 829 N N . HIS A 1 109 ? -16.859 3.158 1.238 1 93.88 109 HIS A N 1
ATOM 830 C CA . HIS A 1 109 ? -17.5 2.154 2.076 1 93.88 109 HIS A CA 1
ATOM 831 C C . HIS A 1 109 ? -18.938 2.562 2.424 1 93.88 109 HIS A C 1
ATOM 833 O O . HIS A 1 109 ? -19.828 1.718 2.471 1 93.88 109 HIS A O 1
ATOM 839 N N . ALA A 1 110 ? -19.188 3.826 2.672 1 90.56 110 ALA A N 1
ATOM 840 C CA . ALA A 1 110 ? -20.5 4.316 3.088 1 90.56 110 ALA A CA 1
ATOM 841 C C . ALA A 1 110 ? -21.547 4.016 2.031 1 90.56 110 ALA A C 1
ATOM 843 O O . ALA A 1 110 ? -22.688 3.676 2.365 1 90.56 110 ALA A O 1
ATOM 844 N N . THR A 1 111 ? -21.156 4.066 0.782 1 93.25 111 THR A N 1
ATOM 845 C CA . THR A 1 111 ? -22.109 3.848 -0.295 1 93.25 111 THR A CA 1
ATOM 846 C C . THR A 1 111 ? -21.859 2.508 -0.98 1 93.25 111 THR A C 1
ATOM 848 O O . THR A 1 111 ? -22.625 2.104 -1.864 1 93.25 111 THR A O 1
ATOM 851 N N . ASN A 1 112 ? -20.75 1.837 -0.603 1 94.88 112 ASN A N 1
ATOM 852 C CA . ASN A 1 112 ? -20.328 0.592 -1.236 1 94.88 112 ASN A CA 1
ATOM 853 C C . ASN A 1 112 ? -20.172 0.756 -2.744 1 94.88 112 ASN A C 1
ATOM 855 O O . ASN A 1 112 ? -20.703 -0.039 -3.52 1 94.88 112 ASN A O 1
ATOM 859 N N . THR A 1 113 ? -19.453 1.822 -3.166 1 95.69 113 THR A N 1
ATOM 860 C CA . THR A 1 113 ? -19.219 2.098 -4.582 1 95.69 113 THR A CA 1
ATOM 861 C C . THR A 1 113 ? -17.734 2.209 -4.871 1 95.69 113 THR A C 1
ATOM 863 O O . THR A 1 113 ? -16.922 2.379 -3.951 1 95.69 113 THR A O 1
ATOM 866 N N . CYS A 1 114 ? -17.359 1.999 -6.105 1 96.12 114 CYS A N 1
ATOM 867 C CA . CYS A 1 114 ? -15.984 2.068 -6.598 1 96.12 114 CYS A CA 1
ATOM 868 C C . CYS A 1 114 ? -15.859 3.072 -7.738 1 96.12 114 CYS A C 1
ATOM 870 O O . CYS A 1 114 ? -16.578 2.973 -8.734 1 96.12 114 CYS A O 1
ATOM 872 N N . SER A 1 115 ? -14.914 4.086 -7.633 1 95.75 115 SER A N 1
ATOM 873 C CA . SER A 1 115 ? -14.711 5.117 -8.648 1 95.75 115 SER A CA 1
ATOM 874 C C . SER A 1 115 ? -13.344 4.965 -9.312 1 95.75 115 SER A C 1
ATOM 876 O O . SER A 1 115 ? -12.742 5.953 -9.734 1 95.75 115 SER A O 1
ATOM 878 N N . ALA A 1 116 ? -12.844 3.752 -9.383 1 94.12 116 ALA A N 1
ATOM 879 C CA . ALA A 1 116 ? -11.539 3.5 -9.977 1 94.12 116 ALA A CA 1
ATOM 880 C C . ALA A 1 116 ? -11.508 3.941 -11.438 1 94.12 116 ALA A C 1
ATOM 882 O O . ALA A 1 116 ? -12.461 3.711 -12.188 1 94.12 116 ALA A O 1
ATOM 883 N N . PRO A 1 117 ? -10.43 4.645 -11.875 1 91.31 117 PRO A N 1
ATOM 884 C CA . PRO A 1 117 ? -10.289 4.938 -13.305 1 91.31 117 PRO A CA 1
ATOM 885 C C . PRO A 1 117 ? -10.062 3.686 -14.148 1 91.31 117 PRO A C 1
ATOM 887 O O . PRO A 1 117 ? -9.883 2.594 -13.602 1 91.31 117 PRO A O 1
ATOM 890 N N . THR A 1 118 ? -10.117 3.855 -15.484 1 88.81 118 THR A N 1
ATOM 891 C CA . THR A 1 118 ? -9.914 2.74 -16.406 1 88.81 118 THR A CA 1
ATOM 892 C C . THR A 1 118 ? -8.602 2.027 -16.109 1 88.81 118 THR A C 1
ATOM 894 O O . THR A 1 118 ? -7.562 2.672 -15.938 1 88.81 118 THR A O 1
ATOM 897 N N . GLY A 1 119 ? -8.695 0.741 -16.047 1 86.25 119 GLY A N 1
ATOM 898 C CA . GLY A 1 119 ?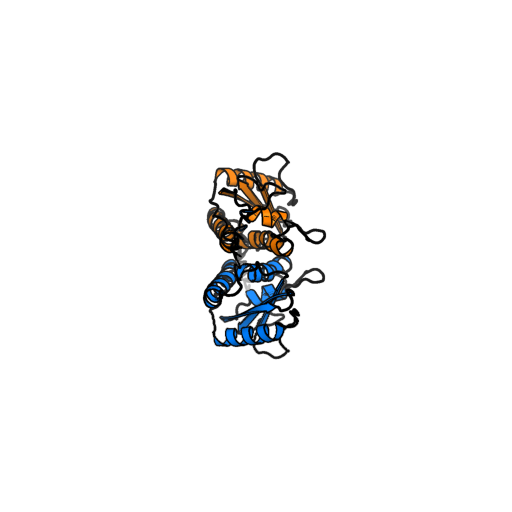 -7.5 -0.057 -15.812 1 86.25 119 GLY A CA 1
ATOM 899 C C . GLY A 1 119 ? -7.246 -0.342 -14.344 1 86.25 119 GLY A C 1
ATOM 900 O O . GLY A 1 119 ? -6.383 -1.151 -14 1 86.25 119 GLY A O 1
ATOM 901 N N . GLU A 1 120 ? -7.938 0.31 -13.461 1 90.56 120 GLU A N 1
ATOM 902 C CA . GLU A 1 120 ? -7.867 0.072 -12.016 1 90.56 120 GLU A CA 1
ATOM 903 C C . GLU A 1 120 ? -9.172 -0.532 -11.492 1 90.56 120 GLU A C 1
ATOM 905 O O . GLU A 1 120 ? -10.156 -0.624 -12.227 1 90.56 120 GLU A O 1
ATOM 910 N N . SER A 1 121 ? -9.109 -0.995 -10.242 1 92.44 121 SER A N 1
ATOM 911 C CA . SER A 1 121 ? -10.273 -1.637 -9.648 1 92.44 121 SER A CA 1
ATOM 912 C C . SER A 1 121 ? -10.219 -1.588 -8.125 1 92.44 121 SER A C 1
ATOM 914 O O . SER A 1 121 ? -9.156 -1.366 -7.551 1 92.44 121 SER A O 1
ATOM 916 N N . CYS A 1 122 ? -11.375 -1.771 -7.48 1 96.25 122 CYS A N 1
ATOM 917 C CA . CYS A 1 122 ? -11.461 -1.941 -6.035 1 96.25 122 CYS A CA 1
ATOM 918 C C . CYS A 1 122 ? -11.438 -3.418 -5.66 1 96.25 122 CYS A C 1
ATOM 920 O O . CYS A 1 122 ? -11.305 -3.762 -4.484 1 96.25 122 CYS A O 1
ATOM 922 N N . ASP A 1 123 ? -11.5 -4.316 -6.621 1 94.62 123 ASP A N 1
ATOM 923 C CA . ASP A 1 123 ? -11.758 -5.727 -6.363 1 94.62 123 ASP A CA 1
ATOM 924 C C . ASP A 1 123 ? -10.648 -6.344 -5.512 1 94.62 123 ASP A C 1
ATOM 926 O O . ASP A 1 123 ? -10.922 -7.109 -4.586 1 94.62 123 ASP A O 1
ATOM 930 N N . GLU A 1 124 ? -9.414 -5.977 -5.867 1 96.75 124 GLU A N 1
ATOM 931 C CA . GLU A 1 124 ? -8.312 -6.578 -5.121 1 96.75 124 GLU A CA 1
ATOM 932 C C . GLU A 1 124 ? -8.32 -6.133 -3.662 1 96.75 124 GLU A C 1
ATOM 934 O O . GLU A 1 124 ? -8.047 -6.926 -2.762 1 96.75 124 GLU A O 1
ATOM 939 N N . TYR A 1 125 ? -8.648 -4.906 -3.465 1 97.81 125 TYR A N 1
ATOM 940 C CA . TYR A 1 125 ? -8.781 -4.434 -2.092 1 97.81 125 TYR A CA 1
ATOM 941 C C . TYR A 1 125 ? -9.93 -5.137 -1.379 1 97.81 125 TYR A C 1
ATOM 943 O O . TYR A 1 125 ? -9.789 -5.559 -0.229 1 97.81 125 TYR A O 1
ATOM 951 N N . LEU A 1 126 ? -11.008 -5.262 -2.014 1 97.69 126 LEU A N 1
ATOM 952 C CA . LEU A 1 126 ? -12.18 -5.891 -1.403 1 97.69 126 LEU A CA 1
ATOM 953 C C . LEU A 1 126 ? -11.906 -7.355 -1.087 1 97.69 126 LEU A C 1
ATOM 955 O O . LEU A 1 126 ? -12.367 -7.871 -0.068 1 97.69 126 LEU A O 1
ATOM 959 N N . ASN A 1 127 ? -11.164 -8.031 -1.921 1 97.25 127 ASN A N 1
ATOM 960 C CA . ASN A 1 127 ? -10.742 -9.391 -1.609 1 97.25 127 ASN A CA 1
ATOM 961 C C . ASN A 1 127 ? -9.867 -9.43 -0.357 1 97.25 127 ASN A C 1
ATOM 963 O O . ASN A 1 127 ? -10 -10.344 0.462 1 97.25 127 ASN A O 1
ATOM 967 N N . LEU A 1 128 ? -9.031 -8.484 -0.216 1 98.19 128 LEU A N 1
ATOM 968 C CA . LEU A 1 128 ? -8.117 -8.398 0.914 1 98.19 128 LEU A CA 1
ATOM 969 C C . LEU A 1 128 ? -8.875 -8.273 2.229 1 98.19 128 LEU A C 1
ATOM 971 O O . LEU A 1 128 ? -8.477 -8.852 3.242 1 98.19 128 LEU A O 1
ATOM 975 N N . VAL A 1 129 ? -10.031 -7.559 2.221 1 98 129 VAL A N 1
ATOM 976 C CA . VAL A 1 129 ? -10.602 -7.141 3.498 1 98 129 VAL A CA 1
ATOM 977 C C . VAL A 1 129 ? -11.977 -7.773 3.686 1 98 129 VAL A C 1
ATOM 979 O O . VAL A 1 129 ? -12.727 -7.398 4.594 1 98 129 VAL A O 1
ATOM 982 N N . TRP A 1 130 ? -12.305 -8.68 2.781 1 98.19 130 TRP A N 1
ATOM 983 C CA . TRP A 1 130 ? -13.578 -9.367 2.953 1 98.19 130 TRP A CA 1
AT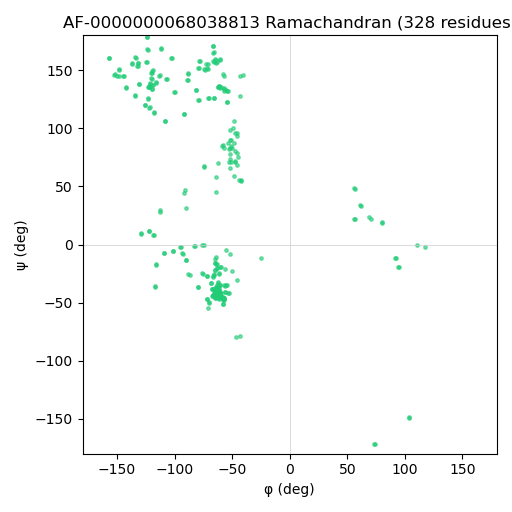OM 984 C C . TRP A 1 130 ? -13.672 -10.008 4.336 1 98.19 130 TRP A C 1
ATOM 986 O O . TRP A 1 130 ? -12.852 -10.867 4.68 1 98.19 130 TRP A O 1
ATOM 996 N N . ARG A 1 131 ? -14.688 -9.633 5.07 1 98.06 131 ARG A N 1
ATOM 997 C CA . ARG A 1 131 ? -14.758 -9.945 6.496 1 98.06 131 ARG A CA 1
ATOM 998 C C . ARG A 1 131 ? -14.891 -11.445 6.727 1 98.06 131 ARG A C 1
ATOM 1000 O O . ARG A 1 131 ? -14.445 -11.969 7.75 1 98.06 131 ARG A O 1
ATOM 1007 N N . ASP A 1 132 ? -15.461 -12.172 5.785 1 98.06 132 ASP A N 1
ATOM 1008 C CA . ASP A 1 132 ? -15.758 -13.586 6.027 1 98.06 132 ASP A CA 1
ATOM 1009 C C . ASP A 1 132 ? -14.586 -14.469 5.613 1 98.06 132 ASP A C 1
ATOM 1011 O O . ASP A 1 132 ? -14.57 -15.664 5.922 1 98.06 132 ASP A O 1
ATOM 1015 N N . THR A 1 133 ? -13.656 -13.875 4.887 1 98.62 133 THR A N 1
ATOM 1016 C CA . THR A 1 133 ? -12.477 -14.672 4.551 1 98.62 133 THR A CA 1
ATOM 1017 C C . THR A 1 133 ? -11.727 -15.07 5.812 1 98.62 133 THR A C 1
ATOM 1019 O O . THR A 1 133 ? -11.492 -14.25 6.699 1 98.62 133 THR A O 1
ATOM 1022 N N . LYS A 1 134 ? -11.312 -16.344 5.891 1 98.75 134 LYS A N 1
ATOM 1023 C CA . LYS A 1 134 ? -10.648 -16.875 7.086 1 98.75 134 LYS A CA 1
ATOM 1024 C C . LYS A 1 134 ? -9.227 -17.312 6.777 1 98.75 134 LYS A C 1
ATOM 1026 O O . LYS A 1 134 ? -8.328 -17.172 7.613 1 98.75 134 LYS A O 1
ATOM 1031 N N . THR A 1 135 ? -9.07 -17.844 5.605 1 98.75 135 THR A N 1
ATOM 1032 C CA . THR A 1 135 ? -7.754 -18.375 5.273 1 98.75 135 THR A CA 1
ATOM 1033 C C . THR A 1 135 ? -7.309 -17.891 3.896 1 98.75 135 THR A C 1
ATOM 1035 O O . THR A 1 135 ? -8.141 -17.594 3.039 1 98.75 135 THR A O 1
ATOM 1038 N N . ILE A 1 136 ? -6.004 -17.844 3.736 1 98.5 136 ILE A N 1
ATOM 1039 C CA . ILE A 1 136 ? -5.41 -17.516 2.445 1 98.5 136 ILE A CA 1
ATOM 1040 C C . ILE A 1 136 ? -4.281 -18.5 2.133 1 98.5 136 ILE A C 1
ATOM 1042 O O . ILE A 1 136 ? -3.814 -19.219 3.016 1 98.5 136 ILE A O 1
ATOM 1046 N N . GLY A 1 137 ? -3.938 -18.562 0.947 1 97.75 137 GLY A N 1
ATOM 1047 C CA . GLY A 1 137 ? -2.73 -19.156 0.391 1 97.75 137 GLY A CA 1
ATOM 1048 C C . GLY A 1 137 ? -2.266 -18.469 -0.882 1 97.75 137 GLY A C 1
ATOM 1049 O O . GLY A 1 137 ? -3.084 -18.047 -1.7 1 97.75 137 GLY A O 1
ATOM 1050 N N . CYS A 1 138 ? -0.992 -18.422 -1.018 1 97 138 CYS A N 1
ATOM 1051 C CA . CYS A 1 138 ? -0.45 -17.688 -2.15 1 97 138 CYS A CA 1
ATOM 1052 C C . CYS A 1 138 ? 0.606 -18.5 -2.883 1 97 138 CYS A C 1
ATOM 1054 O O . CYS A 1 138 ? 1.137 -19.469 -2.338 1 97 138 CYS A O 1
ATOM 1056 N N . GLY A 1 139 ? 0.801 -18.188 -4.098 1 95.44 139 GLY A N 1
ATOM 1057 C CA . GLY A 1 139 ? 1.842 -18.734 -4.953 1 95.44 139 GLY A CA 1
ATOM 1058 C C . GLY A 1 139 ? 2.527 -17.688 -5.805 1 95.44 139 GLY A C 1
ATOM 1059 O O . GLY A 1 139 ? 1.974 -16.609 -6.039 1 95.44 139 GLY A O 1
ATOM 1060 N N . ALA A 1 140 ? 3.68 -18 -6.156 1 95.44 140 ALA A N 1
ATOM 1061 C CA . ALA A 1 140 ? 4.457 -17.078 -6.969 1 95.44 140 ALA A CA 1
ATOM 1062 C C . ALA A 1 140 ? 5.402 -17.828 -7.906 1 95.44 140 ALA A C 1
ATOM 1064 O O . ALA A 1 140 ? 5.824 -18.938 -7.609 1 95.44 140 ALA A O 1
ATOM 1065 N N . VAL A 1 141 ? 5.684 -17.156 -9.086 1 94.94 141 VAL A N 1
ATOM 1066 C CA . VAL A 1 141 ? 6.699 -17.672 -10 1 94.94 141 VAL A CA 1
ATOM 1067 C C . VAL A 1 141 ? 7.441 -16.5 -10.656 1 94.94 141 VAL A C 1
ATOM 1069 O O . VAL A 1 141 ? 6.891 -15.406 -10.789 1 94.94 141 VAL A O 1
ATOM 1072 N N . VAL A 1 142 ? 8.688 -16.703 -10.883 1 94.75 142 VAL A N 1
ATOM 1073 C CA . VAL A 1 142 ? 9.383 -15.898 -11.875 1 94.75 142 VAL A CA 1
ATOM 1074 C C . VAL A 1 142 ? 9.07 -16.422 -13.281 1 94.75 142 VAL A C 1
ATOM 1076 O O . VAL A 1 142 ? 9.281 -17.594 -13.57 1 94.75 142 VAL A O 1
ATOM 1079 N N . CYS A 1 143 ? 8.602 -15.562 -14.055 1 96 143 CYS A N 1
ATOM 1080 C CA . CYS A 1 143 ? 8.125 -15.984 -15.367 1 96 143 CYS A CA 1
ATOM 1081 C C . CYS A 1 143 ? 9.297 -16.172 -16.328 1 96 143 CYS A C 1
ATOM 1083 O O . CYS A 1 143 ? 10.352 -15.57 -16.156 1 96 143 CYS A O 1
ATOM 1085 N N . ASP A 1 144 ? 9.055 -17.031 -17.219 1 96.12 144 ASP A N 1
ATOM 1086 C CA . ASP A 1 144 ? 10.055 -17.281 -18.25 1 96.12 144 ASP A CA 1
ATOM 1087 C C . ASP A 1 144 ? 10.281 -16.047 -19.125 1 96.12 144 ASP A C 1
ATOM 1089 O O . ASP A 1 144 ? 9.438 -15.148 -19.172 1 96.12 144 ASP A O 1
ATOM 1093 N N . GLY A 1 145 ? 11.523 -16.031 -19.75 1 95.06 145 GLY A N 1
ATOM 1094 C CA . GLY A 1 145 ? 11.82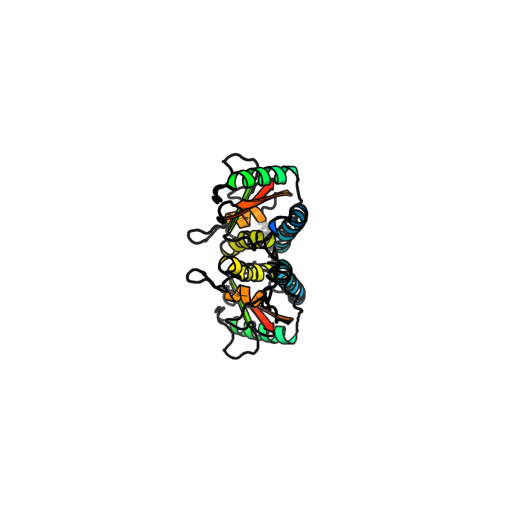8 -15 -20.719 1 95.06 145 GLY A CA 1
ATOM 1095 C C . GLY A 1 145 ? 12 -13.625 -20.094 1 95.06 145 GLY A C 1
ATOM 1096 O O . GLY A 1 145 ? 11.672 -12.617 -20.719 1 95.06 145 GLY A O 1
ATOM 1097 N N . ASN A 1 146 ? 12.297 -13.641 -18.844 1 91.94 146 ASN A N 1
ATOM 1098 C CA . ASN A 1 146 ? 12.492 -12.383 -18.125 1 91.94 146 ASN A CA 1
ATOM 1099 C C . ASN A 1 146 ? 11.227 -11.531 -18.125 1 91.94 146 ASN A C 1
ATOM 1101 O O . ASN A 1 146 ? 11.305 -10.305 -18.234 1 91.94 146 ASN A O 1
ATOM 1105 N N . ALA A 1 147 ? 10.102 -12.219 -18.109 1 93.56 147 ALA A N 1
ATOM 1106 C CA . ALA A 1 147 ? 8.82 -11.523 -18.203 1 93.56 147 ALA A CA 1
ATOM 1107 C C . ALA A 1 147 ? 8.391 -10.984 -16.828 1 93.56 147 ALA A C 1
ATOM 1109 O O . ALA A 1 147 ? 7.344 -10.344 -16.719 1 93.56 147 ALA A O 1
ATOM 1110 N N . GLY A 1 148 ? 9.227 -11.258 -15.844 1 94.06 148 GLY A N 1
ATOM 1111 C CA . GLY A 1 148 ? 8.922 -10.719 -14.523 1 94.06 148 GLY A CA 1
ATOM 1112 C C . GLY A 1 148 ? 8.359 -11.75 -13.57 1 94.06 148 GLY A C 1
ATOM 1113 O O . GLY A 1 148 ? 8.781 -12.906 -13.586 1 94.06 148 GLY A O 1
ATOM 1114 N N . VAL A 1 149 ? 7.508 -11.242 -12.672 1 94.25 149 VAL A N 1
ATOM 1115 C CA . VAL A 1 149 ? 6.969 -12.148 -11.664 1 94.25 149 VAL A CA 1
ATOM 1116 C C . VAL A 1 149 ? 5.449 -12.219 -11.789 1 94.25 149 VAL A C 1
ATOM 1118 O O . VAL A 1 149 ? 4.812 -11.273 -12.258 1 94.25 149 VAL A O 1
ATOM 1121 N N . PHE A 1 150 ? 4.93 -13.406 -11.406 1 94.44 150 PHE A N 1
ATOM 1122 C CA . PHE A 1 150 ? 3.506 -13.656 -11.234 1 94.44 150 PHE A CA 1
ATOM 1123 C C . PHE A 1 150 ? 3.211 -14.125 -9.812 1 94.44 150 PHE A C 1
ATOM 1125 O O . PHE A 1 150 ? 3.746 -15.141 -9.359 1 94.44 150 PHE A O 1
ATOM 1132 N N . VAL A 1 151 ? 2.402 -13.312 -9.094 1 95.38 151 VAL A N 1
ATOM 1133 C CA . VAL A 1 151 ? 1.989 -13.648 -7.734 1 95.38 151 VAL A CA 1
ATOM 1134 C C . VAL A 1 151 ? 0.467 -13.766 -7.668 1 95.38 151 VAL A C 1
ATOM 1136 O O . VAL A 1 151 ? -0.247 -12.922 -8.227 1 95.38 151 VAL A O 1
ATOM 1139 N N . ILE A 1 152 ? -0.005 -14.812 -7.043 1 95.75 152 ILE A N 1
ATOM 1140 C CA . ILE A 1 152 ? -1.438 -14.984 -6.828 1 95.75 152 ILE A CA 1
ATOM 1141 C C . ILE A 1 152 ? -1.702 -15.32 -5.363 1 95.75 152 ILE A C 1
ATOM 1143 O O . ILE A 1 152 ? -0.962 -16.094 -4.754 1 95.75 152 ILE A O 1
ATOM 1147 N N . CYS A 1 153 ? -2.73 -14.727 -4.766 1 96.94 153 CYS A N 1
ATOM 1148 C CA . CYS A 1 153 ? -3.277 -15.188 -3.494 1 96.94 153 CYS A CA 1
ATOM 1149 C C . CYS A 1 153 ? -4.734 -15.609 -3.648 1 96.94 153 CYS A C 1
ATOM 1151 O O . CYS A 1 153 ? -5.504 -14.945 -4.344 1 96.94 153 CYS A O 1
ATOM 1153 N N . SER A 1 154 ? -5 -16.688 -3.027 1 97 154 SER A N 1
ATOM 1154 C CA . SER A 1 154 ? -6.352 -17.234 -2.984 1 97 154 SER A CA 1
ATOM 1155 C C . SER A 1 154 ? -6.977 -17.047 -1.605 1 97 154 SER A C 1
ATOM 1157 O O . SER A 1 154 ? -6.289 -17.156 -0.587 1 97 154 SER A O 1
ATOM 1159 N N . TYR A 1 155 ? -8.25 -16.766 -1.618 1 98.12 155 TYR A N 1
ATOM 1160 C CA . TYR A 1 155 ? -8.977 -16.406 -0.404 1 98.12 155 TYR A CA 1
ATOM 1161 C C . TYR A 1 155 ? -10.148 -17.359 -0.175 1 98.12 155 TYR A C 1
ATOM 1163 O O . TYR A 1 155 ? -10.953 -17.594 -1.08 1 98.12 155 TYR A O 1
ATOM 1171 N N . SER A 1 156 ? -10.266 -17.766 1.086 1 97.94 156 SER A N 1
ATOM 1172 C CA . SER A 1 156 ? -11.359 -18.672 1.437 1 97.94 156 SER A CA 1
ATOM 1173 C C . SER A 1 156 ? -12.062 -18.219 2.713 1 97.94 156 SER A C 1
ATOM 1175 O O . SER A 1 156 ? -11.438 -18.141 3.773 1 97.94 156 SER A O 1
ATOM 1177 N N . PRO A 1 157 ? -13.383 -18.094 2.613 1 97.31 157 PRO A N 1
ATOM 1178 C CA . PRO A 1 157 ? -14.227 -18.062 1.414 1 97.31 157 PRO A CA 1
ATOM 1179 C C . PRO A 1 157 ? -13.984 -16.812 0.566 1 97.31 157 PRO A C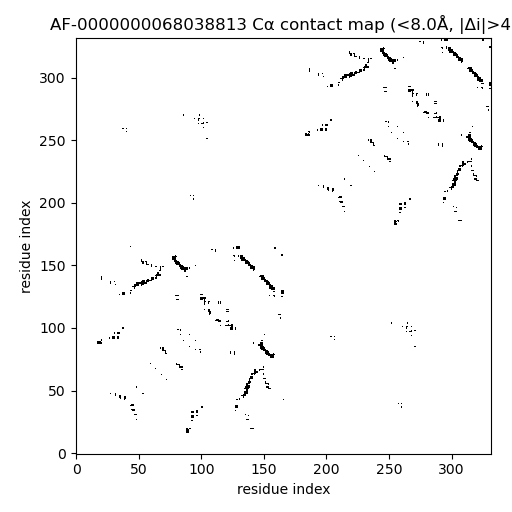 1
ATOM 1181 O O . PRO A 1 157 ? -13.32 -15.875 1.017 1 97.31 157 PRO A O 1
ATOM 1184 N N . PRO A 1 158 ? -14.438 -16.844 -0.632 1 95.75 158 PRO A N 1
ATOM 1185 C CA . PRO A 1 158 ? -14.266 -15.68 -1.514 1 95.75 158 PRO A CA 1
ATOM 1186 C C . PRO A 1 158 ? -15.18 -14.516 -1.143 1 95.75 158 PRO A C 1
ATOM 1188 O O . PRO A 1 158 ? -16.25 -14.727 -0.56 1 95.75 158 PRO A O 1
ATOM 1191 N N . HIS A 1 159 ? -14.625 -13.305 -1.471 1 94.62 159 HIS A N 1
ATOM 1192 C CA . HIS A 1 159 ? -15.461 -12.117 -1.348 1 94.62 159 HIS A CA 1
ATOM 1193 C C . HIS A 1 159 ? -16.734 -12.242 -2.178 1 94.62 159 HIS A C 1
ATOM 1195 O O . HIS A 1 159 ? -16.688 -12.664 -3.334 1 94.62 159 HIS A O 1
ATOM 1201 N N . MET A 1 160 ? -17.781 -11.906 -1.599 1 88.62 160 MET A N 1
ATOM 1202 C CA . MET A 1 160 ? -19.078 -11.906 -2.291 1 88.62 160 MET A CA 1
ATOM 1203 C C . MET A 1 160 ? -19.359 -10.547 -2.908 1 88.62 160 MET A C 1
ATOM 1205 O O . MET A 1 160 ? -19.75 -9.609 -2.205 1 88.62 160 MET A O 1
ATOM 1209 N N . VAL A 1 161 ? -19.359 -10.516 -4.164 1 86.25 161 VAL A N 1
ATOM 1210 C CA . VAL A 1 161 ? -19.516 -9.266 -4.898 1 86.25 161 VAL A CA 1
ATOM 1211 C C . VAL A 1 161 ? -20.875 -8.641 -4.562 1 86.25 161 VAL A C 1
ATOM 1213 O O . VAL A 1 161 ? -21.891 -9.336 -4.496 1 86.25 161 VAL A O 1
ATOM 1216 N N . GLY A 1 162 ? -20.844 -7.328 -4.348 1 86.62 162 GLY A N 1
ATOM 1217 C CA . GLY A 1 162 ? -22.078 -6.609 -4.074 1 86.62 162 GLY A CA 1
ATOM 1218 C C . GLY A 1 162 ? -22.359 -6.453 -2.592 1 86.62 162 GLY A C 1
ATOM 1219 O O . GLY A 1 162 ? -23.172 -5.617 -2.195 1 86.62 162 GLY A O 1
ATOM 1220 N N . GLN A 1 163 ? -21.75 -7.25 -1.846 1 92.19 163 GLN A N 1
ATOM 1221 C CA . GLN A 1 163 ? -21.922 -7.133 -0.402 1 92.19 163 GLN A CA 1
ATOM 1222 C C . GLN A 1 163 ? -20.906 -6.156 0.194 1 92.19 163 GLN A C 1
ATOM 1224 O O . GLN A 1 163 ? -19.781 -6.055 -0.289 1 92.19 163 GLN A O 1
ATOM 1229 N N . ILE A 1 164 ? -21.406 -5.469 1.273 1 93.44 164 ILE A N 1
ATOM 1230 C CA . ILE A 1 164 ? -20.5 -4.594 2 1 93.44 164 ILE A CA 1
ATOM 1231 C C . ILE A 1 164 ? -19.406 -5.426 2.67 1 93.44 164 ILE A C 1
ATOM 1233 O O . ILE A 1 164 ? -19.703 -6.352 3.43 1 93.44 164 ILE A O 1
ATOM 1237 N N . PRO A 1 165 ? -18.203 -5.113 2.43 1 94.56 165 PRO A N 1
ATOM 1238 C CA . PRO A 1 165 ? -17.125 -6.047 2.764 1 94.56 165 PRO A CA 1
ATOM 1239 C C . PRO A 1 165 ? -16.828 -6.09 4.258 1 94.56 165 PRO A C 1
ATOM 1241 O O . PRO A 1 165 ? -16.266 -7.07 4.75 1 94.56 165 PRO A O 1
ATOM 1244 N N . TYR A 1 166 ? -17.141 -5.043 4.91 1 92.94 166 TYR A N 1
ATOM 1245 C CA . TYR A 1 166 ? -16.859 -5.004 6.34 1 92.94 166 TYR A CA 1
ATOM 1246 C C . TYR A 1 166 ? -17.688 -3.93 7.035 1 92.94 166 TYR A C 1
ATOM 1248 O O . TYR A 1 166 ? -18.219 -3.031 6.383 1 92.94 166 TYR A O 1
ATOM 1256 N N . MET B 1 1 ? -61.344 11.453 28.203 1 31.27 1 MET B N 1
ATOM 1257 C CA . MET B 1 1 ? -60.188 10.68 28.578 1 31.27 1 MET B CA 1
ATOM 1258 C C . MET B 1 1 ? -59 11 27.672 1 31.27 1 MET B C 1
ATOM 1260 O O . MET B 1 1 ? -59.094 10.828 26.453 1 31.27 1 MET B O 1
ATOM 1264 N N . GLU B 1 2 ? -58.25 12.078 27.969 1 34.25 2 GLU B N 1
ATOM 1265 C CA . GLU B 1 2 ? -57.156 12.875 27.391 1 34.25 2 GLU B CA 1
ATOM 1266 C C . GLU B 1 2 ? -55.906 12.047 27.219 1 34.25 2 GLU B C 1
ATOM 1268 O O . GLU B 1 2 ? -55.344 11.531 28.188 1 34.25 2 GLU B O 1
ATOM 1273 N N . TYR B 1 3 ? -55.969 11.078 26.234 1 37.5 3 TYR B N 1
ATOM 1274 C CA . TYR B 1 3 ? -54.781 10.273 25.969 1 37.5 3 TYR B CA 1
ATOM 1275 C C . TYR B 1 3 ? -53.562 11.156 25.75 1 37.5 3 TYR B C 1
ATOM 1277 O O . TYR B 1 3 ? -53.594 12.086 24.953 1 37.5 3 TYR B O 1
ATOM 1285 N N . SER B 1 4 ? -52.812 11.484 26.828 1 41.53 4 SER B N 1
ATOM 1286 C CA . SER B 1 4 ? -51.562 12.195 26.875 1 41.53 4 SER B CA 1
ATOM 1287 C C . SER B 1 4 ? -50.5 11.5 26.047 1 41.53 4 SER B C 1
ATOM 1289 O O . SER B 1 4 ? -50.188 10.32 26.266 1 41.53 4 SER B O 1
ATOM 1291 N N . PRO B 1 5 ? -50.438 11.789 24.703 1 40.47 5 PRO B N 1
ATOM 1292 C CA . PRO B 1 5 ? -49.406 11.156 23.875 1 40.47 5 PRO B CA 1
ATOM 1293 C C . PRO B 1 5 ? -48 11.352 24.422 1 40.47 5 PRO B C 1
ATOM 1295 O O . PRO B 1 5 ? -47.594 12.477 24.719 1 40.47 5 PRO B O 1
ATOM 1298 N N . LYS B 1 6 ? -47.531 10.453 25.328 1 38.88 6 LYS B N 1
ATOM 1299 C CA . LYS B 1 6 ? -46.125 10.43 25.734 1 38.88 6 LYS B CA 1
ATOM 1300 C C . LYS B 1 6 ? -45.219 10.523 24.531 1 38.88 6 LYS B C 1
ATOM 1302 O O . LYS B 1 6 ? -45.281 9.695 23.609 1 38.88 6 LYS B O 1
ATOM 1307 N N . LEU B 1 7 ? -44.75 11.742 24.188 1 33.62 7 LEU B N 1
ATOM 1308 C CA . LEU B 1 7 ? -43.688 12.023 23.234 1 33.62 7 LEU B CA 1
ATOM 1309 C C . LEU B 1 7 ? -42.438 11.219 23.578 1 33.62 7 LEU B C 1
ATOM 1311 O O . LEU B 1 7 ? -41.844 11.375 24.656 1 33.62 7 LEU B O 1
ATOM 1315 N N . ALA B 1 8 ? -42.375 9.945 23.172 1 34.78 8 ALA B N 1
ATOM 1316 C CA . ALA B 1 8 ? -41.125 9.211 23.266 1 34.78 8 ALA B CA 1
ATOM 1317 C C . ALA B 1 8 ? -39.969 10.023 22.688 1 34.78 8 ALA B C 1
ATOM 1319 O O . ALA B 1 8 ? -40.031 10.484 21.547 1 34.78 8 ALA B O 1
ATOM 1320 N N . ALA B 1 9 ? -39.156 10.531 23.562 1 36.12 9 ALA B N 1
ATOM 1321 C CA . ALA B 1 9 ? -37.844 11.125 23.312 1 36.12 9 ALA B CA 1
ATOM 1322 C C . ALA B 1 9 ? -36.969 10.188 22.5 1 36.12 9 ALA B C 1
ATOM 1324 O O . ALA B 1 9 ? -36.656 9.086 22.953 1 36.12 9 ALA B O 1
ATOM 1325 N N . ALA B 1 10 ? -37.156 10.219 21.172 1 33.44 10 ALA B N 1
ATOM 1326 C CA . ALA B 1 10 ? -36.188 9.539 20.328 1 33.44 10 ALA B CA 1
ATOM 1327 C C . ALA B 1 10 ? -34.75 9.906 20.719 1 33.44 10 ALA B C 1
ATOM 1329 O O . ALA B 1 10 ? -34.375 11.078 20.641 1 33.44 10 ALA B O 1
ATOM 1330 N N . LEU B 1 11 ? -34.188 9.18 21.672 1 31.2 11 LEU B N 1
ATOM 1331 C CA . LEU B 1 11 ? -32.781 9.203 21.953 1 31.2 11 LEU B CA 1
ATOM 1332 C C . LEU B 1 11 ? -31.953 8.969 20.688 1 31.2 11 LEU B C 1
ATOM 1334 O O . LEU B 1 11 ? -31.984 7.871 20.125 1 31.2 11 LEU B O 1
ATOM 1338 N N . LEU B 1 12 ? -31.906 9.992 19.828 1 29.81 12 LEU B N 1
ATOM 1339 C CA . LEU B 1 12 ? -30.984 9.93 18.703 1 29.81 12 LEU B CA 1
ATOM 1340 C C . LEU B 1 12 ? -29.562 9.617 19.188 1 29.81 12 LEU B C 1
ATOM 1342 O O . LEU B 1 12 ? -28.922 10.461 19.812 1 29.81 12 LEU B O 1
ATOM 1346 N N . LEU B 1 13 ? -29.297 8.43 19.625 1 31.39 13 LEU B N 1
ATOM 1347 C CA . LEU B 1 13 ? -27.906 8.031 19.844 1 31.39 13 LEU B CA 1
ATOM 1348 C C . LEU B 1 13 ? -27.078 8.297 18.594 1 31.39 13 LEU B C 1
ATOM 1350 O O . LEU B 1 13 ? -27.25 7.629 17.578 1 31.39 13 LEU B O 1
ATOM 1354 N N . ALA B 1 14 ? -26.734 9.586 18.406 1 31.67 14 ALA B N 1
ATOM 1355 C CA . ALA B 1 14 ? -25.672 9.898 17.453 1 31.67 14 ALA B CA 1
ATOM 1356 C C . ALA B 1 14 ? -24.469 9 17.672 1 31.67 14 ALA B C 1
ATOM 1358 O O . ALA B 1 14 ? -23.75 9.133 18.656 1 31.67 14 ALA B O 1
ATOM 1359 N N . LEU B 1 15 ? -24.531 7.754 17.359 1 32.53 15 LEU B N 1
ATOM 1360 C CA . LEU B 1 15 ? -23.328 6.934 17.297 1 32.53 15 LEU B CA 1
ATOM 1361 C C . LEU B 1 15 ? -22.219 7.652 16.547 1 32.53 15 LEU B C 1
ATOM 1363 O O . LEU B 1 15 ? -22.328 7.887 15.336 1 32.53 15 LEU B O 1
ATOM 1367 N N . THR B 1 16 ? -21.516 8.602 17.203 1 32.66 16 THR B N 1
ATOM 1368 C CA . THR B 1 16 ? -20.297 9.25 16.734 1 32.66 16 THR B CA 1
ATOM 1369 C C . THR B 1 16 ? -19.328 8.219 16.141 1 32.66 16 THR B C 1
ATOM 1371 O O . THR B 1 16 ? -18.734 7.43 16.875 1 32.66 16 THR B O 1
ATOM 1374 N N . SER B 1 17 ? -19.703 7.508 15.266 1 32.03 17 SER B N 1
ATOM 1375 C CA . SER B 1 17 ? -18.75 6.625 14.594 1 32.03 17 SER B CA 1
ATOM 1376 C C . SER B 1 17 ? -17.469 7.359 14.242 1 32.03 17 SER B C 1
ATOM 1378 O O . SER B 1 17 ? -16.453 6.734 13.93 1 32.03 17 SER B O 1
ATOM 1380 N N . ALA B 1 18 ? -17.484 8.742 13.945 1 33.5 18 ALA B N 1
ATOM 1381 C CA . ALA B 1 18 ? -16.594 9.039 12.828 1 33.5 18 ALA B CA 1
ATOM 1382 C C . ALA B 1 18 ? -15.133 8.891 13.234 1 33.5 18 ALA B C 1
ATOM 1384 O O . ALA B 1 18 ? -14.32 8.359 12.477 1 33.5 18 ALA B O 1
ATOM 1385 N N . MET B 1 19 ? -14.523 9.562 14.336 1 35.84 19 MET B N 1
ATOM 1386 C CA . MET B 1 19 ? -13.438 10.531 14.172 1 35.84 19 MET B CA 1
ATOM 1387 C C . MET B 1 19 ? -12.078 9.828 14.219 1 35.84 19 MET B C 1
ATOM 1389 O O . MET B 1 19 ? -11.586 9.508 15.297 1 35.84 19 MET B O 1
ATOM 1393 N N . ILE B 1 20 ? -11.695 8.602 13.836 1 39.59 20 ILE B N 1
ATOM 1394 C CA . ILE B 1 20 ? -10.398 8.148 14.328 1 39.59 20 ILE B CA 1
ATOM 1395 C C . ILE B 1 20 ? -9.328 9.188 14.016 1 39.59 20 ILE B C 1
ATOM 1397 O O . ILE B 1 20 ? -8.164 8.852 13.805 1 39.59 20 ILE B O 1
ATOM 1401 N N . VAL B 1 21 ? -9.453 10.258 13.289 1 39.47 21 VAL B N 1
ATOM 1402 C CA . VAL B 1 21 ? -8.273 11.117 13.219 1 39.47 21 VAL B CA 1
ATOM 1403 C C . VAL B 1 21 ? -7.75 11.398 14.625 1 39.47 21 VAL B C 1
ATOM 1405 O O . VAL B 1 21 ? -6.859 12.227 14.805 1 39.47 21 VAL B O 1
ATOM 1408 N N . THR B 1 22 ? -8.539 11.289 15.695 1 37.16 22 THR B N 1
ATOM 1409 C CA . THR B 1 22 ? -7.91 11.68 16.953 1 37.16 22 THR B CA 1
ATOM 1410 C C . THR B 1 22 ? -6.625 10.891 17.188 1 37.16 22 THR B C 1
ATOM 1412 O O . THR B 1 22 ? -6.125 10.828 18.312 1 37.16 22 THR B O 1
ATOM 1415 N N . ALA B 1 23 ? -6.203 9.992 16.484 1 38.59 23 ALA B N 1
ATOM 1416 C CA . ALA B 1 23 ? -5.121 9.062 16.781 1 38.59 23 ALA B CA 1
ATOM 1417 C C . ALA B 1 23 ? -3.787 9.789 16.922 1 38.59 23 ALA B C 1
ATOM 1419 O O . ALA B 1 23 ? -3.08 9.977 15.922 1 38.59 23 ALA B O 1
ATOM 1420 N N . GLN B 1 24 ? -3.643 10.836 17.578 1 41.69 24 GLN B N 1
ATOM 1421 C CA . GLN B 1 24 ? -2.355 11.523 17.594 1 41.69 24 GLN B CA 1
ATOM 1422 C C . GLN B 1 24 ? -1.213 10.539 17.828 1 41.69 24 GLN B C 1
ATOM 1424 O O . GLN B 1 24 ? -0.242 10.516 17.078 1 41.69 24 GLN B O 1
ATOM 1429 N N . ASN B 1 25 ? -1.091 10.211 19.203 1 42.81 25 ASN B N 1
ATOM 1430 C CA . ASN B 1 25 ? 0.042 9.398 19.641 1 42.81 25 ASN B CA 1
ATOM 1431 C C . ASN B 1 25 ? 0.067 8.047 18.938 1 42.81 25 ASN B C 1
ATOM 1433 O O . ASN B 1 25 ? 1.13 7.57 18.531 1 42.81 25 ASN B O 1
ATOM 1437 N N . ASP B 1 26 ? -1.099 7.352 18.859 1 56.5 26 ASP B N 1
ATOM 1438 C CA . ASP B 1 26 ? -1.245 6.043 18.219 1 56.5 26 ASP B CA 1
ATOM 1439 C C . ASP B 1 26 ? -0.966 6.129 16.719 1 56.5 26 ASP B C 1
ATOM 1441 O O . ASP B 1 26 ? -0.403 5.199 16.141 1 56.5 26 ASP B O 1
ATOM 1445 N N . ASP B 1 27 ? -0.883 7.41 16.344 1 81.81 27 ASP B N 1
ATOM 1446 C CA . ASP B 1 27 ? -0.672 7.578 14.914 1 81.81 27 ASP B CA 1
ATOM 1447 C C . ASP B 1 27 ? 0.816 7.574 14.57 1 81.81 27 ASP B C 1
ATOM 1449 O O . ASP B 1 27 ? 1.225 7.023 13.547 1 81.81 27 ASP B O 1
ATOM 1453 N N . ALA B 1 28 ? 1.533 7.984 15.688 1 93.12 28 ALA B N 1
ATOM 1454 C CA . ALA B 1 28 ? 2.971 8.031 15.438 1 93.12 28 ALA B CA 1
ATOM 1455 C C . ALA B 1 28 ? 3.551 6.629 15.281 1 93.12 28 ALA B C 1
ATOM 1457 O O . ALA B 1 28 ? 4.293 6.355 14.336 1 93.12 28 ALA B O 1
ATOM 1458 N N . ASP B 1 29 ? 3.221 5.785 16.234 1 93.5 29 ASP B N 1
ATOM 1459 C CA . ASP B 1 29 ? 3.732 4.418 16.172 1 93.5 29 ASP B CA 1
ATOM 1460 C C . ASP B 1 29 ? 3.27 3.709 14.906 1 93.5 29 ASP B C 1
ATOM 1462 O O . ASP B 1 29 ? 4.043 2.984 14.273 1 93.5 29 ASP B O 1
ATOM 1466 N N . TYR B 1 30 ? 2.057 3.924 14.57 1 91.81 30 TYR B N 1
ATOM 1467 C CA . TYR B 1 30 ? 1.53 3.293 13.367 1 91.81 30 TYR B CA 1
ATOM 1468 C C . TYR B 1 30 ? 2.252 3.801 12.125 1 91.81 30 TYR B C 1
ATOM 1470 O O . TYR B 1 30 ? 2.594 3.02 11.234 1 91.81 30 TYR B O 1
ATOM 1478 N N . MET B 1 31 ? 2.496 5.094 12.102 1 95.69 31 MET B N 1
ATOM 1479 C CA . MET B 1 31 ? 3.201 5.684 10.969 1 95.69 31 MET B CA 1
ATOM 1480 C C . MET B 1 31 ? 4.625 5.145 10.875 1 95.69 31 MET B C 1
ATOM 1482 O O . MET B 1 31 ? 5.07 4.734 9.805 1 95.69 31 MET B O 1
ATOM 1486 N N . VAL B 1 32 ? 5.273 5.121 12.023 1 97.62 32 VAL B N 1
ATOM 1487 C CA . VAL B 1 32 ? 6.66 4.66 12.047 1 97.62 32 VAL B CA 1
ATOM 1488 C C . VAL B 1 32 ? 6.719 3.186 11.656 1 97.62 32 VAL B C 1
ATOM 1490 O O . VAL B 1 32 ? 7.531 2.797 10.812 1 97.62 32 VAL B O 1
ATOM 1493 N N . ASN B 1 33 ? 5.859 2.396 12.203 1 94.5 33 ASN B N 1
ATOM 1494 C CA . ASN B 1 33 ? 5.859 0.969 11.898 1 94.5 33 ASN B CA 1
ATOM 1495 C C . ASN B 1 33 ? 5.562 0.707 10.422 1 94.5 33 ASN B C 1
ATOM 1497 O O . ASN B 1 33 ? 6.211 -0.135 9.797 1 94.5 33 ASN B O 1
ATOM 1501 N N . ALA B 1 34 ? 4.574 1.396 9.891 1 94.5 34 ALA B N 1
ATOM 1502 C CA . ALA B 1 34 ? 4.234 1.216 8.484 1 94.5 34 ALA B CA 1
ATOM 1503 C C . ALA B 1 34 ? 5.395 1.616 7.582 1 94.5 34 ALA B C 1
ATOM 1505 O O . ALA B 1 34 ? 5.707 0.917 6.617 1 94.5 34 ALA B O 1
ATOM 1506 N N . HIS B 1 35 ? 6.039 2.734 7.891 1 97.88 35 HIS B N 1
ATOM 1507 C CA . HIS B 1 35 ? 7.23 3.127 7.145 1 97.88 35 HIS B CA 1
ATOM 1508 C C . HIS B 1 35 ? 8.297 2.041 7.207 1 97.88 35 HIS B C 1
ATOM 1510 O O . HIS B 1 35 ? 8.867 1.668 6.18 1 97.88 35 HIS B O 1
ATOM 1516 N N . ASN B 1 36 ? 8.539 1.575 8.328 1 97.19 36 ASN B N 1
ATOM 1517 C CA . ASN B 1 36 ? 9.656 0.656 8.547 1 97.19 36 ASN B CA 1
ATOM 1518 C C . ASN B 1 36 ? 9.367 -0.718 7.945 1 97.19 36 ASN B C 1
ATOM 1520 O O . ASN B 1 36 ? 10.297 -1.448 7.586 1 97.19 36 ASN B O 1
ATOM 1524 N N . GLU B 1 37 ? 8.117 -1.071 7.836 1 93.19 37 GLU B N 1
ATOM 1525 C CA . GLU B 1 37 ? 7.785 -2.295 7.113 1 93.19 37 GLU B CA 1
ATOM 1526 C C . GLU B 1 37 ? 8.148 -2.182 5.637 1 93.19 37 GLU B C 1
ATOM 1528 O O . GLU B 1 37 ? 8.719 -3.111 5.059 1 93.19 37 GLU B O 1
ATOM 1533 N N . VAL B 1 38 ? 7.844 -1.103 5.051 1 95.19 38 VAL B N 1
ATOM 1534 C CA . VAL B 1 38 ? 8.188 -0.876 3.65 1 95.19 38 VAL B CA 1
ATOM 1535 C C . VAL B 1 38 ? 9.703 -0.863 3.482 1 95.19 38 VAL B C 1
ATOM 1537 O O . VAL B 1 38 ? 10.234 -1.473 2.553 1 95.19 38 VAL B O 1
ATOM 1540 N N . ARG B 1 39 ? 10.398 -0.185 4.383 1 97 39 ARG B N 1
ATOM 1541 C CA . ARG B 1 39 ? 11.852 -0.068 4.328 1 97 39 ARG B CA 1
ATOM 1542 C C . ARG B 1 39 ? 12.523 -1.421 4.555 1 97 39 ARG B C 1
ATOM 1544 O O . ARG B 1 39 ? 13.445 -1.792 3.826 1 97 39 ARG B O 1
ATOM 1551 N N . ALA B 1 40 ? 12.047 -2.16 5.504 1 94.56 40 ALA B N 1
ATOM 1552 C CA . ALA B 1 40 ? 12.633 -3.459 5.824 1 94.56 40 ALA B CA 1
ATOM 1553 C C . ALA B 1 40 ? 12.516 -4.422 4.645 1 94.56 40 ALA B C 1
ATOM 1555 O O . ALA B 1 40 ? 13.406 -5.246 4.422 1 94.56 40 ALA B O 1
ATOM 1556 N N . ALA B 1 41 ? 11.5 -4.266 3.93 1 90.44 41 ALA B N 1
ATOM 1557 C CA . ALA B 1 41 ? 11.219 -5.168 2.816 1 90.44 41 ALA B CA 1
ATOM 1558 C C . ALA B 1 41 ? 12.312 -5.078 1.752 1 90.44 41 ALA B C 1
ATOM 1560 O O . ALA B 1 41 ? 12.484 -5.996 0.948 1 90.44 41 ALA B O 1
ATOM 1561 N N . ILE B 1 42 ? 13.062 -3.973 1.768 1 92.94 42 ILE B N 1
ATOM 1562 C CA . ILE B 1 42 ? 14.102 -3.826 0.756 1 92.94 42 ILE B CA 1
ATOM 1563 C C . ILE B 1 42 ? 15.461 -3.645 1.434 1 92.94 42 ILE B C 1
ATOM 1565 O O . ILE B 1 42 ? 16.406 -3.176 0.81 1 92.94 42 ILE B O 1
ATOM 1569 N N . GLY B 1 43 ? 15.469 -3.889 2.688 1 93.81 43 GLY B N 1
ATOM 1570 C CA . GLY B 1 43 ? 16.734 -3.922 3.408 1 93.81 43 GLY B CA 1
ATOM 1571 C C . GLY B 1 43 ? 17.25 -2.541 3.768 1 93.81 43 GLY B C 1
ATOM 1572 O O . GLY B 1 43 ? 18.453 -2.35 3.941 1 93.81 43 GLY B O 1
ATOM 1573 N N . VAL B 1 44 ? 16.422 -1.586 3.771 1 96.88 44 VAL B N 1
ATOM 1574 C CA . VAL B 1 44 ? 16.781 -0.226 4.156 1 96.88 44 VAL B CA 1
ATOM 1575 C C . VAL B 1 44 ? 16.578 -0.043 5.66 1 96.88 44 VAL B C 1
ATOM 1577 O O . VAL B 1 44 ? 15.633 -0.575 6.234 1 96.88 44 VAL B O 1
ATOM 1580 N N . GLY B 1 45 ? 17.469 0.707 6.375 1 97.69 45 GLY B N 1
ATOM 1581 C CA . GLY B 1 45 ? 17.406 0.911 7.812 1 97.69 45 GLY B CA 1
ATOM 1582 C C . GLY B 1 45 ? 16.125 1.593 8.266 1 97.69 45 GLY B C 1
ATOM 1583 O O . GLY B 1 45 ? 15.523 2.352 7.512 1 97.69 45 GLY B O 1
ATOM 1584 N N . PRO B 1 46 ? 15.797 1.443 9.492 1 98.62 46 PRO B N 1
ATOM 1585 C CA . PRO B 1 46 ? 14.555 2.016 10 1 98.62 46 PRO B CA 1
ATOM 1586 C C . PRO B 1 46 ? 14.656 3.52 10.25 1 98.62 46 PRO B C 1
ATOM 1588 O O . PRO B 1 46 ? 15.758 4.055 10.383 1 98.62 46 PRO B O 1
ATOM 1591 N N . VAL B 1 47 ? 13.508 4.137 10.266 1 98.81 47 VAL B N 1
ATOM 1592 C CA . VAL B 1 47 ? 13.391 5.512 10.75 1 98.81 47 VAL B CA 1
ATOM 1593 C C . VAL B 1 47 ? 12.789 5.516 12.148 1 98.81 47 VAL B C 1
ATOM 1595 O O . VAL B 1 47 ? 12.18 4.531 12.578 1 98.81 47 VAL B O 1
ATOM 1598 N N . THR B 1 48 ? 12.977 6.59 12.875 1 98.81 48 THR B N 1
ATOM 1599 C CA . THR B 1 48 ? 12.352 6.824 14.164 1 98.81 48 THR B CA 1
ATOM 1600 C C . THR B 1 48 ? 11.562 8.133 14.156 1 98.81 48 THR B C 1
ATOM 1602 O O . THR B 1 48 ? 11.703 8.945 13.242 1 98.81 48 THR B O 1
ATOM 1605 N N . TRP B 1 49 ? 10.758 8.289 15.203 1 98.38 49 TRP B N 1
ATOM 1606 C CA . TRP B 1 49 ? 9.93 9.484 15.328 1 98.38 49 TRP B CA 1
ATOM 1607 C C . TRP B 1 49 ? 10.742 10.648 15.883 1 98.38 49 TRP B C 1
ATOM 1609 O O . TRP B 1 49 ? 11.523 10.484 16.812 1 98.38 49 TRP B O 1
ATOM 1619 N N . ASP B 1 50 ? 10.641 11.781 15.305 1 98.44 50 ASP B N 1
ATOM 1620 C CA . ASP B 1 50 ? 11.203 13.023 15.82 1 98.44 50 ASP B CA 1
ATOM 1621 C C . ASP B 1 50 ? 10.102 14.055 16.109 1 98.44 50 ASP B C 1
ATOM 1623 O O . ASP B 1 50 ? 9.477 14.562 15.18 1 98.44 50 ASP B O 1
ATOM 1627 N N . PRO B 1 51 ? 9.898 14.383 17.375 1 97.5 51 PRO B N 1
ATOM 1628 C CA . PRO B 1 51 ? 8.812 15.312 17.719 1 97.5 51 PRO B CA 1
ATOM 1629 C C . PRO B 1 51 ? 9 16.688 17.078 1 97.5 51 PRO B C 1
ATOM 1631 O O . PRO B 1 51 ? 8.016 17.375 16.812 1 97.5 51 PRO B O 1
ATOM 1634 N N . ILE B 1 52 ? 10.188 17.031 16.781 1 97.06 52 ILE B N 1
ATOM 1635 C CA . ILE B 1 52 ? 10.43 18.312 16.141 1 97.06 52 ILE B CA 1
ATOM 1636 C C . ILE B 1 52 ? 9.945 18.266 14.688 1 97.06 52 ILE B C 1
ATOM 1638 O O . ILE B 1 52 ? 9.266 19.172 14.219 1 97.06 52 ILE B O 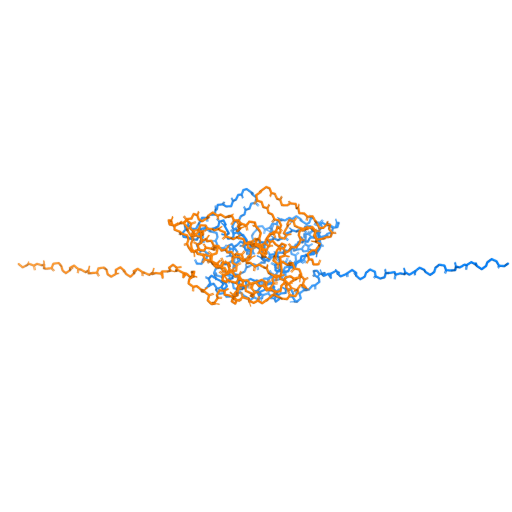1
ATOM 1642 N N . VAL B 1 53 ? 10.281 17.25 14.008 1 96.81 53 VAL B N 1
ATOM 1643 C CA . VAL B 1 53 ? 9.836 17.047 12.633 1 96.81 53 VAL B CA 1
ATOM 1644 C C . VAL B 1 53 ? 8.312 16.938 12.594 1 96.81 53 VAL B C 1
ATOM 1646 O O . VAL B 1 53 ? 7.668 17.484 11.703 1 96.81 53 VAL B O 1
ATOM 1649 N N . ALA B 1 54 ? 7.77 16.25 13.578 1 97 54 ALA B N 1
ATOM 1650 C CA . ALA B 1 54 ? 6.324 16.078 13.664 1 97 54 ALA B CA 1
ATOM 1651 C C . ALA B 1 54 ? 5.617 17.422 13.875 1 97 54 ALA B C 1
ATOM 1653 O O . ALA B 1 54 ? 4.566 17.672 13.281 1 97 54 ALA B O 1
ATOM 1654 N N . ALA B 1 55 ? 6.152 18.203 14.742 1 96.06 55 ALA B N 1
ATOM 1655 C CA . ALA B 1 55 ? 5.555 19.5 14.984 1 96.06 55 ALA B CA 1
ATOM 1656 C C . ALA B 1 55 ? 5.535 20.344 13.711 1 96.06 55 ALA B C 1
ATOM 1658 O O . ALA B 1 55 ? 4.559 21.047 13.438 1 96.06 55 ALA B O 1
ATOM 1659 N N . TYR B 1 56 ? 6.625 20.281 13 1 94.94 56 TYR B N 1
ATOM 1660 C CA . TYR B 1 56 ? 6.691 20.984 11.719 1 94.94 56 TYR B CA 1
ATOM 1661 C C . TYR B 1 56 ? 5.59 20.5 10.781 1 94.94 56 TYR B C 1
ATOM 1663 O O . TYR B 1 56 ? 4.852 21.297 10.211 1 94.94 56 TYR B O 1
ATOM 1671 N N . ALA B 1 57 ? 5.48 19.203 10.609 1 95.56 57 ALA B N 1
ATOM 1672 C CA . ALA B 1 57 ? 4.484 18.594 9.734 1 95.56 57 ALA B CA 1
ATOM 1673 C C . ALA B 1 57 ? 3.068 18.969 10.18 1 95.56 57 ALA B C 1
ATOM 1675 O O . ALA B 1 57 ? 2.23 19.344 9.359 1 95.56 57 ALA B O 1
ATOM 1676 N N . GLN B 1 58 ? 2.855 18.891 11.461 1 95.69 58 GLN B N 1
ATOM 1677 C CA . GLN B 1 58 ? 1.525 19.188 11.984 1 95.69 58 GLN B CA 1
ATOM 1678 C C . GLN B 1 58 ? 1.16 20.656 11.766 1 95.69 58 GLN B C 1
ATOM 1680 O O . GLN B 1 58 ? 0.013 20.969 11.438 1 95.69 58 GLN B O 1
ATOM 1685 N N . SER B 1 59 ? 2.098 21.484 12.008 1 94.88 59 SER B N 1
ATOM 1686 C CA . SER B 1 59 ? 1.85 22.906 11.773 1 94.88 59 SER B CA 1
ATOM 1687 C C . SER B 1 59 ? 1.438 23.156 10.328 1 94.88 59 SER B C 1
ATOM 1689 O O . SER B 1 59 ? 0.521 23.938 10.062 1 94.88 59 SER B O 1
ATOM 1691 N N . PHE B 1 60 ? 2.125 22.578 9.406 1 94.56 60 PHE B N 1
ATOM 1692 C CA . PHE B 1 60 ? 1.777 22.734 7.996 1 94.56 60 PHE B CA 1
ATOM 1693 C C . PHE B 1 60 ? 0.406 22.141 7.703 1 94.56 60 PHE B C 1
ATOM 1695 O O . PHE B 1 60 ? -0.386 22.734 6.961 1 94.56 60 PHE B O 1
ATOM 1702 N N . ALA B 1 61 ? 0.118 20.922 8.227 1 94.94 61 ALA B N 1
ATOM 1703 C CA . ALA B 1 61 ? -1.202 20.328 8.055 1 94.94 61 ALA B CA 1
ATOM 1704 C C . ALA B 1 61 ? -2.303 21.281 8.516 1 94.94 61 ALA B C 1
ATOM 1706 O O . ALA B 1 61 ? -3.326 21.422 7.84 1 94.94 61 ALA B O 1
ATOM 1707 N N . GLU B 1 62 ? -2.061 21.922 9.602 1 96.44 62 GLU B N 1
ATOM 1708 C CA . GLU B 1 62 ? -3.055 22.844 10.133 1 96.44 62 GLU B CA 1
ATOM 1709 C C . GLU B 1 62 ? -3.32 24 9.164 1 96.44 62 GLU B C 1
ATOM 1711 O O . GLU B 1 62 ? -4.453 24.469 9.047 1 96.44 62 GLU B O 1
ATOM 1716 N N . LYS B 1 63 ? -2.303 24.438 8.508 1 95.06 63 LYS B N 1
ATOM 1717 C CA . LYS B 1 63 ? -2.465 25.5 7.523 1 95.06 63 LYS B CA 1
ATOM 1718 C C . LYS B 1 63 ? -3.326 25.047 6.352 1 95.06 63 LYS B C 1
ATOM 1720 O O . LYS B 1 63 ? -3.887 25.859 5.621 1 95.06 63 LYS B O 1
ATOM 1725 N N . ARG B 1 64 ? -3.41 23.734 6.152 1 95.19 64 ARG B N 1
ATOM 1726 C CA . ARG B 1 64 ? -4.148 23.188 5.02 1 95.19 64 ARG B CA 1
ATOM 1727 C C . ARG B 1 64 ? -5.574 22.828 5.422 1 95.19 64 ARG B C 1
ATOM 1729 O O . ARG B 1 64 ? -6.359 22.375 4.586 1 95.19 64 ARG B O 1
ATOM 1736 N N . ARG B 1 65 ? -5.891 23.016 6.668 1 95.69 65 ARG B N 1
ATOM 1737 C CA . ARG B 1 65 ? -7.211 22.641 7.164 1 95.69 65 ARG B CA 1
ATOM 1738 C C . ARG B 1 65 ? -8.312 23.328 6.363 1 95.69 65 ARG B C 1
ATOM 1740 O O . ARG B 1 65 ? -9.336 22.719 6.047 1 95.69 65 ARG B O 1
ATOM 1747 N N . ALA B 1 66 ? -8.117 24.531 5.934 1 95.06 66 ALA B N 1
ATOM 1748 C CA . ALA B 1 66 ? -9.156 25.344 5.305 1 95.06 66 ALA B CA 1
ATOM 1749 C C . ALA B 1 66 ? -9.352 24.953 3.842 1 95.06 66 ALA B C 1
ATOM 1751 O O . ALA B 1 66 ? -10.477 24.922 3.344 1 95.06 66 ALA B O 1
ATOM 1752 N N . ASP B 1 67 ? -8.289 24.609 3.129 1 94.25 67 ASP B N 1
ATOM 1753 C CA . ASP B 1 67 ? -8.422 24.422 1.686 1 94.25 67 ASP B CA 1
ATOM 1754 C C . ASP B 1 67 ? -8.141 22.984 1.284 1 94.25 67 ASP B C 1
ATOM 1756 O O . ASP B 1 67 ? -8.453 22.562 0.165 1 94.25 67 ASP B O 1
ATOM 1760 N N . CYS B 1 68 ? -7.57 22.281 2.064 1 94.69 68 CYS B N 1
ATOM 1761 C CA . CYS B 1 68 ? -7.258 20.875 1.873 1 94.69 68 CYS B CA 1
ATOM 1762 C C . CYS B 1 68 ? -6.449 20.656 0.597 1 94.69 68 CYS B C 1
ATOM 1764 O O . CYS B 1 68 ? -6.508 19.594 -0.008 1 94.69 68 CYS B O 1
ATOM 1766 N N . GLN B 1 69 ? -5.758 21.75 0.106 1 91.81 69 GLN B N 1
ATOM 1767 C CA . GLN B 1 69 ? -4.996 21.656 -1.135 1 91.81 69 GLN B CA 1
ATOM 1768 C C . GLN B 1 69 ? -3.75 20.797 -0.946 1 91.81 69 GLN B C 1
ATOM 1770 O O . GLN B 1 69 ? -2.98 21 -0.006 1 91.81 69 GLN B O 1
ATOM 1775 N N . PRO B 1 70 ? -3.66 19.766 -1.85 1 89.62 70 PRO B N 1
ATOM 1776 C CA . PRO B 1 70 ? -2.488 18.906 -1.739 1 89.62 70 PRO B CA 1
ATOM 1777 C C . PRO B 1 70 ? -1.213 19.562 -2.264 1 89.62 70 PRO B C 1
ATOM 1779 O O . PRO B 1 70 ? -0.632 19.094 -3.246 1 89.62 70 PRO B O 1
ATOM 1782 N N . ILE B 1 71 ? -0.72 20.562 -1.642 1 86.19 71 ILE B N 1
ATOM 1783 C CA . ILE B 1 71 ? 0.495 21.266 -2.041 1 86.19 71 ILE B CA 1
ATOM 1784 C C . ILE B 1 71 ? 1.586 21.047 -0.996 1 86.19 71 ILE B C 1
ATOM 1786 O O . ILE B 1 71 ? 1.291 20.844 0.185 1 86.19 71 ILE B O 1
ATOM 1790 N N . LEU B 1 72 ? 2.748 20.969 -1.531 1 83.44 72 LEU B N 1
ATOM 1791 C CA . LEU B 1 72 ? 3.891 20.828 -0.635 1 83.44 72 LEU B CA 1
ATOM 1792 C C . LEU B 1 72 ? 4.148 22.125 0.125 1 83.44 72 LEU B C 1
ATOM 1794 O O . LEU B 1 72 ? 3.77 23.203 -0.335 1 83.44 72 LEU B O 1
ATOM 1798 N N . SER B 1 73 ? 4.691 21.891 1.297 1 80.31 73 SER B N 1
ATOM 1799 C CA . SER B 1 73 ? 5.09 23.078 2.031 1 80.31 73 SER B CA 1
ATOM 1800 C C . SER B 1 73 ? 6.074 23.922 1.224 1 80.31 73 SER B C 1
ATOM 1802 O O . SER B 1 73 ? 6.723 23.422 0.305 1 80.31 73 SER B O 1
ATOM 1804 N N . PRO B 1 74 ? 5.887 25.266 1.443 1 70.06 74 PRO B N 1
ATOM 1805 C CA . PRO B 1 74 ? 6.773 26.125 0.662 1 70.06 74 PRO B CA 1
ATOM 1806 C C . PRO B 1 74 ? 8.203 25.594 0.584 1 70.06 74 PRO B C 1
ATOM 1808 O O . PRO B 1 74 ? 8.672 24.938 1.519 1 70.06 74 PRO B O 1
ATOM 1811 N N . GLU B 1 75 ? 8.68 25.906 -0.576 1 65.69 75 GLU B N 1
ATOM 1812 C CA . GLU B 1 75 ? 10.039 25.5 -0.922 1 65.69 75 GLU B CA 1
ATOM 1813 C C . GLU B 1 75 ? 11.047 26.047 0.085 1 65.69 75 GLU B C 1
ATOM 1815 O O . GLU B 1 75 ? 10.898 27.156 0.583 1 65.69 75 GLU B O 1
ATOM 1820 N N . GLY B 1 76 ? 11.852 25.156 0.489 1 60.22 76 GLY B N 1
ATOM 1821 C CA . GLY B 1 76 ? 13 25.562 1.29 1 60.22 76 GLY B CA 1
ATOM 1822 C C . GLY B 1 76 ? 12.992 24.969 2.686 1 60.22 76 GLY B C 1
ATOM 1823 O O . GLY B 1 76 ? 13.898 25.234 3.479 1 60.22 76 GLY B O 1
ATOM 1824 N N . GLY B 1 77 ? 11.875 24.219 2.918 1 68.81 77 GLY B N 1
ATOM 1825 C CA . GLY B 1 77 ? 11.992 23.562 4.215 1 68.81 77 GLY B CA 1
ATOM 1826 C C . GLY B 1 77 ? 12.992 22.422 4.227 1 68.81 77 GLY B C 1
ATOM 1827 O O . GLY B 1 77 ? 13.391 21.938 3.168 1 68.81 77 GLY B O 1
ATOM 1828 N N . PRO B 1 78 ? 13.445 22.203 5.352 1 86.5 78 PRO B N 1
ATOM 1829 C CA . PRO B 1 78 ? 14.586 21.297 5.496 1 86.5 78 PRO B CA 1
ATOM 1830 C C . PRO B 1 78 ? 14.195 19.828 5.324 1 86.5 78 PRO B C 1
ATOM 1832 O O . PRO B 1 78 ? 15.062 18.953 5.336 1 86.5 78 PRO B O 1
ATOM 1835 N N . TYR B 1 79 ? 12.922 19.562 5.078 1 95.06 79 TYR B N 1
ATOM 1836 C CA . TYR B 1 79 ? 12.508 18.172 5.148 1 95.06 79 TYR B CA 1
ATOM 1837 C C . TYR B 1 79 ? 11.953 17.703 3.811 1 95.06 79 TYR B C 1
ATOM 1839 O O . TYR B 1 79 ? 11.438 18.5 3.027 1 95.06 79 TYR B O 1
ATOM 1847 N N . GLY B 1 80 ? 12.141 16.422 3.482 1 95.25 80 GLY B N 1
ATOM 1848 C CA . GLY B 1 80 ? 11.289 15.82 2.473 1 95.25 80 GLY B CA 1
ATOM 1849 C C . GLY B 1 80 ? 9.836 15.742 2.891 1 95.25 80 GLY B C 1
ATOM 1850 O O . GLY B 1 80 ? 9.516 15.836 4.078 1 95.25 80 GLY B O 1
ATOM 1851 N N . GLU B 1 81 ? 8.969 15.602 1.902 1 95.69 81 GLU B N 1
ATOM 1852 C CA . GLU B 1 81 ? 7.555 15.617 2.262 1 95.69 81 GLU B CA 1
ATOM 1853 C C . GLU B 1 81 ? 6.754 14.625 1.422 1 95.69 81 GLU B C 1
ATOM 1855 O O . GLU B 1 81 ? 6.98 14.508 0.216 1 95.69 81 GLU B O 1
ATOM 1860 N N . ASN B 1 82 ? 5.93 13.914 2.059 1 96.62 82 ASN B N 1
ATOM 1861 C CA . ASN B 1 82 ? 4.824 13.203 1.417 1 96.62 82 ASN B CA 1
ATOM 1862 C C . ASN B 1 82 ? 3.473 13.727 1.893 1 96.62 82 ASN B C 1
ATOM 1864 O O . ASN B 1 82 ? 3.287 13.984 3.082 1 96.62 82 ASN B O 1
ATOM 1868 N N . ILE B 1 83 ? 2.545 13.852 0.918 1 95.5 83 ILE B N 1
ATOM 1869 C CA . ILE B 1 83 ? 1.191 14.297 1.226 1 95.5 83 ILE B CA 1
ATOM 1870 C C . ILE B 1 83 ? 0.184 13.234 0.793 1 95.5 83 ILE B C 1
ATOM 1872 O O . ILE B 1 83 ? 0.321 12.641 -0.279 1 95.5 83 ILE B O 1
ATOM 1876 N N . PHE B 1 84 ? -0.777 13.016 1.598 1 94.81 84 PHE B N 1
ATOM 1877 C CA . PHE B 1 84 ? -1.95 12.203 1.305 1 94.81 84 PHE B CA 1
ATOM 1878 C C . PHE B 1 84 ? -3.23 12.992 1.559 1 94.81 84 PHE B C 1
ATOM 1880 O O . PHE B 1 84 ? -3.432 13.523 2.652 1 94.81 84 PHE B O 1
ATOM 1887 N N . ARG B 1 85 ? -3.992 13.141 0.552 1 93.88 85 ARG B N 1
ATOM 1888 C CA . ARG B 1 85 ? -5.312 13.758 0.64 1 93.88 85 ARG B CA 1
ATOM 1889 C C . ARG B 1 85 ? -6.391 12.812 0.117 1 93.88 85 ARG B C 1
ATOM 1891 O O . ARG B 1 85 ? -6.23 12.203 -0.943 1 93.88 85 ARG B O 1
ATOM 1898 N N . ALA B 1 86 ? -7.441 12.75 0.866 1 92.12 86 ALA B N 1
ATOM 1899 C CA . ALA B 1 86 ? -8.531 11.875 0.451 1 92.12 86 ALA B CA 1
ATOM 1900 C C . ALA B 1 86 ? -9.875 12.391 0.959 1 92.12 86 ALA B C 1
ATOM 1902 O O . ALA B 1 86 ? -9.945 13.039 2.006 1 92.12 86 ALA B O 1
ATOM 1903 N N . PRO B 1 87 ? -10.883 12.164 0.167 1 90.88 87 PRO B N 1
ATOM 1904 C CA . PRO B 1 87 ? -12.219 12.531 0.663 1 90.88 87 PRO B CA 1
ATOM 1905 C C . PRO B 1 87 ? -12.656 11.672 1.85 1 90.88 87 PRO B C 1
ATOM 1907 O O . PRO B 1 87 ? -12.156 10.562 2.031 1 90.88 87 PRO B O 1
ATOM 1910 N N . GLY B 1 88 ? -13.586 12.188 2.631 1 88.12 88 GLY B N 1
ATOM 1911 C CA . GLY B 1 88 ? -14.086 11.461 3.789 1 88.12 88 GLY B CA 1
ATOM 1912 C C . GLY B 1 88 ? -13.094 11.414 4.938 1 88.12 88 GLY B C 1
ATOM 1913 O O . GLY B 1 88 ? -12.102 12.141 4.934 1 88.12 88 GLY B O 1
ATOM 1914 N N . THR B 1 89 ? -13.461 10.594 5.977 1 85.56 89 THR B N 1
ATOM 1915 C CA . THR B 1 89 ? -12.625 10.594 7.168 1 85.56 89 THR B CA 1
ATOM 1916 C C . THR B 1 89 ? -12.242 9.172 7.562 1 85.56 89 THR B C 1
ATOM 1918 O O . THR B 1 89 ? -11.664 8.953 8.633 1 85.56 89 THR B O 1
ATOM 1921 N N . GLU B 1 90 ? -12.539 8.203 6.688 1 84.94 90 GLU B N 1
ATOM 1922 C CA . GLU B 1 90 ? -12.32 6.801 7.027 1 84.94 90 GLU B CA 1
ATOM 1923 C C . GLU B 1 90 ? -10.93 6.34 6.586 1 84.94 90 GLU B C 1
ATOM 1925 O O . GLU B 1 90 ? -10.797 5.316 5.91 1 84.94 90 GLU B O 1
ATOM 1930 N N . TRP B 1 91 ? -9.906 7.199 6.871 1 87.62 91 TRP B N 1
ATOM 1931 C CA . TRP B 1 91 ? -8.523 6.906 6.496 1 87.62 91 TRP B CA 1
ATOM 1932 C C . TRP B 1 91 ? -7.629 6.836 7.727 1 87.62 91 TRP B C 1
ATOM 1934 O O . TRP B 1 91 ? -7.855 7.547 8.711 1 87.62 91 TRP B O 1
ATOM 1944 N N . ASN B 1 92 ? -6.68 5.914 7.684 1 86.19 92 ASN B N 1
ATOM 1945 C CA . ASN B 1 92 ? -5.715 5.781 8.766 1 86.19 92 ASN B CA 1
ATOM 1946 C C . ASN B 1 92 ? -4.281 5.895 8.258 1 86.19 92 ASN B C 1
ATOM 1948 O O . ASN B 1 92 ? -4.055 6.094 7.062 1 86.19 92 ASN B O 1
ATOM 1952 N N . ALA B 1 93 ? -3.314 5.82 9.188 1 86.19 93 ALA B N 1
ATOM 1953 C CA . ALA B 1 93 ? -1.894 5.996 8.898 1 86.19 93 ALA B CA 1
ATOM 1954 C C . ALA B 1 93 ? -1.427 5.023 7.816 1 86.19 93 ALA B C 1
ATOM 1956 O O . ALA B 1 93 ? -0.704 5.406 6.895 1 86.19 93 ALA B O 1
ATOM 1957 N N . ILE B 1 94 ? -1.86 3.861 7.875 1 89.38 94 ILE B N 1
ATOM 1958 C CA . ILE B 1 94 ? -1.392 2.822 6.965 1 89.38 94 ILE B CA 1
ATOM 1959 C C . ILE B 1 94 ? -1.877 3.117 5.547 1 89.38 94 ILE B C 1
ATOM 1961 O O . ILE B 1 94 ? -1.165 2.857 4.574 1 89.38 94 ILE B O 1
ATOM 1965 N N . ASP B 1 95 ? -3.07 3.717 5.469 1 93.62 95 ASP B N 1
ATOM 1966 C CA . ASP B 1 95 ? -3.598 4.059 4.152 1 93.62 95 ASP B CA 1
ATOM 1967 C C . ASP B 1 95 ? -2.676 5.039 3.43 1 93.62 95 ASP B C 1
ATOM 1969 O O . ASP B 1 95 ? -2.408 4.883 2.236 1 93.62 95 ASP B O 1
ATOM 1973 N N . ALA B 1 96 ? -2.268 6.012 4.164 1 95.5 96 ALA B N 1
ATOM 1974 C CA . ALA B 1 96 ? -1.364 6.996 3.574 1 95.5 96 ALA B CA 1
ATOM 1975 C C . ALA B 1 96 ? -0.061 6.344 3.123 1 95.5 96 ALA B C 1
ATOM 1977 O O . ALA B 1 96 ? 0.411 6.59 2.01 1 95.5 96 ALA B O 1
ATOM 1978 N N . VAL B 1 97 ? 0.511 5.531 3.947 1 97.12 97 VAL B N 1
ATOM 1979 C CA . VAL B 1 97 ? 1.783 4.891 3.629 1 97.12 97 VAL B CA 1
ATOM 1980 C C . VAL B 1 97 ? 1.606 3.949 2.439 1 97.12 97 VAL B C 1
ATOM 1982 O O . VAL B 1 97 ? 2.471 3.877 1.562 1 97.12 97 VAL B O 1
ATOM 1985 N N . ILE B 1 98 ? 0.499 3.223 2.4 1 96.31 98 ILE B N 1
ATOM 1986 C CA . ILE B 1 98 ? 0.206 2.346 1.271 1 96.31 98 ILE B CA 1
ATOM 1987 C C . ILE B 1 98 ? 0.116 3.17 -0.012 1 96.31 98 ILE B C 1
ATOM 1989 O O . ILE B 1 98 ? 0.682 2.791 -1.04 1 96.31 98 ILE B O 1
ATOM 1993 N N . TYR B 1 99 ? -0.573 4.266 0.05 1 95.88 99 TYR B N 1
ATOM 1994 C CA . TYR B 1 99 ? -0.677 5.145 -1.109 1 95.88 99 TYR B CA 1
ATOM 1995 C C . TYR B 1 99 ? 0.702 5.586 -1.584 1 95.88 99 TYR B C 1
ATOM 1997 O O . TYR B 1 99 ? 1.017 5.492 -2.773 1 95.88 99 TYR B O 1
ATOM 2005 N N . TRP B 1 100 ? 1.559 6.004 -0.708 1 97.88 100 TRP B N 1
ATOM 2006 C CA . TRP B 1 100 ? 2.896 6.465 -1.062 1 97.88 100 TRP B CA 1
ATOM 2007 C C . TRP B 1 100 ? 3.744 5.312 -1.595 1 97.88 100 TRP B C 1
ATOM 2009 O O . TRP B 1 100 ? 4.457 5.465 -2.59 1 97.88 100 TRP B O 1
ATOM 2019 N N . ALA B 1 101 ? 3.68 4.184 -0.937 1 97.31 101 ALA B N 1
ATOM 2020 C CA . ALA B 1 101 ? 4.488 3.023 -1.294 1 97.31 101 ALA B CA 1
ATOM 2021 C C . ALA B 1 101 ? 4.09 2.477 -2.66 1 97.31 101 ALA B C 1
ATOM 2023 O O . ALA B 1 101 ? 4.891 1.822 -3.334 1 97.31 101 ALA B O 1
ATOM 2024 N N . SER B 1 102 ? 2.859 2.697 -3.061 1 95.56 102 SER B N 1
ATOM 2025 C CA . SER B 1 102 ? 2.355 2.129 -4.305 1 95.56 102 SER B CA 1
ATOM 2026 C C . SER B 1 102 ? 3.096 2.695 -5.512 1 95.56 102 SER B C 1
ATOM 2028 O O . SER B 1 102 ? 3.088 2.096 -6.59 1 95.56 102 SER B O 1
ATOM 2030 N N . GLY B 1 103 ? 3.814 3.785 -5.395 1 96.06 103 GLY B N 1
ATOM 2031 C CA . GLY B 1 103 ? 4.629 4.348 -6.465 1 96.06 103 GLY B CA 1
ATOM 2032 C C . GLY B 1 103 ? 5.758 3.434 -6.895 1 96.06 103 GLY B C 1
ATOM 2033 O O . GLY B 1 103 ? 6.34 3.617 -7.969 1 96.06 103 GLY B O 1
ATOM 2034 N N . LYS B 1 104 ? 6.062 2.465 -6.047 1 96.06 104 LYS B N 1
ATOM 2035 C CA . LYS B 1 104 ? 7.141 1.536 -6.379 1 96.06 104 LYS B CA 1
ATOM 2036 C C . LYS B 1 104 ? 6.902 0.877 -7.734 1 96.06 104 LYS B C 1
ATOM 2038 O O . LYS B 1 104 ? 7.848 0.623 -8.484 1 96.06 104 LYS B O 1
ATOM 2043 N N . GLN B 1 105 ? 5.684 0.621 -8.047 1 92.69 105 GLN B N 1
ATOM 2044 C CA . GLN B 1 105 ? 5.344 -0.115 -9.266 1 92.69 105 GLN B CA 1
ATOM 2045 C C . GLN B 1 105 ? 5.84 0.616 -10.508 1 92.69 105 GLN B C 1
ATOM 2047 O O . GLN B 1 105 ? 5.977 0.015 -11.578 1 92.69 105 GLN B O 1
ATOM 2052 N N . TYR B 1 106 ? 6.129 1.918 -10.391 1 94.81 106 TYR B N 1
ATOM 2053 C CA . TYR B 1 106 ? 6.574 2.713 -11.531 1 94.81 106 TYR B CA 1
ATOM 2054 C C . TYR B 1 106 ? 8.086 2.922 -11.492 1 94.81 106 TYR B C 1
ATOM 2056 O O . TYR B 1 106 ? 8.664 3.494 -12.422 1 94.81 106 TYR B O 1
ATOM 2064 N N . TYR B 1 107 ? 8.781 2.51 -10.484 1 95.31 107 TYR B N 1
ATOM 2065 C CA . TYR B 1 107 ? 10.203 2.785 -10.266 1 95.31 107 TYR B CA 1
ATOM 2066 C C . TYR B 1 107 ? 11.055 1.595 -10.68 1 95.31 107 TYR B C 1
ATOM 2068 O O . TYR B 1 107 ? 10.766 0.454 -10.312 1 95.31 107 TYR B O 1
ATOM 2076 N N . ASP B 1 108 ? 12.07 1.821 -11.43 1 93.81 108 ASP B N 1
ATOM 2077 C CA . ASP B 1 108 ? 13.086 0.833 -11.773 1 93.81 108 ASP B CA 1
ATOM 2078 C C . ASP B 1 108 ? 14.406 1.138 -11.07 1 93.81 108 ASP B C 1
ATOM 2080 O O . ASP B 1 108 ? 15.109 2.078 -11.438 1 93.81 108 ASP B O 1
ATOM 2084 N N . HIS B 1 109 ? 14.703 0.367 -10.102 1 93.88 109 HIS B N 1
ATOM 2085 C CA . HIS B 1 109 ? 15.883 0.62 -9.273 1 93.88 109 HIS B CA 1
ATOM 2086 C C . HIS B 1 109 ? 17.172 0.409 -10.07 1 93.88 109 HIS B C 1
ATOM 2088 O O . HIS B 1 109 ? 18.141 1.152 -9.906 1 93.88 109 HIS B O 1
ATOM 2094 N N . ALA B 1 110 ? 17.203 -0.58 -10.93 1 90.69 110 ALA B N 1
ATOM 2095 C CA . ALA B 1 110 ? 18.406 -0.919 -11.695 1 90.69 110 ALA B CA 1
ATOM 2096 C C . ALA B 1 110 ? 18.859 0.249 -12.57 1 90.69 110 ALA B C 1
ATOM 2098 O O . ALA B 1 110 ? 20.047 0.498 -12.719 1 90.69 110 ALA B O 1
ATOM 2099 N N . THR B 1 111 ? 17.891 0.99 -13.078 1 93.25 111 THR B N 1
ATOM 2100 C CA . THR B 1 111 ? 18.219 2.092 -13.977 1 93.25 111 THR B CA 1
ATOM 2101 C C . THR B 1 111 ? 17.969 3.436 -13.297 1 93.25 111 THR B C 1
ATOM 2103 O O . THR B 1 111 ? 18.266 4.488 -13.867 1 93.25 111 THR B O 1
ATOM 2106 N N . ASN B 1 112 ? 17.359 3.389 -12.094 1 94.81 112 ASN B N 1
ATOM 2107 C CA . ASN B 1 112 ? 16.984 4.594 -11.367 1 94.81 112 ASN B CA 1
ATOM 2108 C C . ASN B 1 112 ? 16.062 5.484 -12.203 1 94.81 112 ASN B C 1
ATOM 2110 O O . ASN B 1 112 ? 16.312 6.688 -12.336 1 94.81 112 AS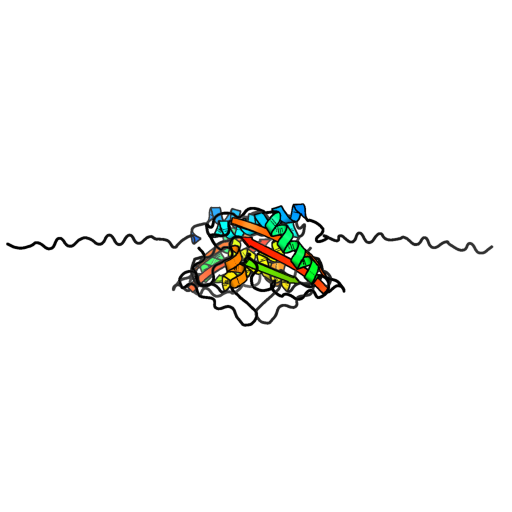N B O 1
ATOM 2114 N N . THR B 1 113 ? 15.023 4.891 -12.812 1 95.69 113 THR B N 1
ATOM 2115 C CA . THR B 1 113 ? 14.07 5.621 -13.641 1 95.69 113 THR B CA 1
ATOM 2116 C C . THR B 1 113 ? 12.641 5.414 -13.141 1 95.69 113 THR B C 1
ATOM 2118 O O . THR B 1 113 ? 12.383 4.484 -12.375 1 95.69 113 THR B O 1
ATOM 2121 N N . CYS B 1 114 ? 11.781 6.328 -13.477 1 96.12 114 CYS B N 1
ATOM 2122 C CA . CYS B 1 114 ? 10.367 6.316 -13.109 1 96.12 114 CYS B CA 1
ATOM 2123 C C . CYS B 1 114 ? 9.484 6.383 -14.344 1 96.12 114 CYS B C 1
ATOM 2125 O O . CYS B 1 114 ? 9.617 7.301 -15.156 1 96.12 114 CYS B O 1
ATOM 2127 N N . SER B 1 115 ? 8.508 5.41 -14.516 1 95.75 115 SER B N 1
ATOM 2128 C CA . SER B 1 115 ? 7.605 5.348 -15.664 1 95.75 115 SER B CA 1
ATOM 2129 C C . SER B 1 115 ? 6.164 5.625 -15.25 1 95.75 115 SER B C 1
ATOM 2131 O O . SER B 1 115 ? 5.227 5.109 -15.867 1 95.75 115 SER B O 1
ATOM 2133 N N . ALA B 1 116 ? 5.984 6.391 -14.203 1 94.12 116 ALA B N 1
ATOM 2134 C CA . ALA B 1 116 ? 4.645 6.699 -13.711 1 94.12 116 ALA B CA 1
ATOM 2135 C C . ALA B 1 116 ? 3.812 7.398 -14.781 1 94.12 116 ALA B C 1
ATOM 2137 O O . ALA B 1 116 ? 4.312 8.281 -15.492 1 94.12 116 ALA B O 1
ATOM 2138 N N . PRO B 1 117 ? 2.531 6.988 -14.969 1 91.44 117 PRO B N 1
ATOM 2139 C CA . PRO B 1 117 ? 1.654 7.742 -15.867 1 91.44 117 PRO B CA 1
ATOM 2140 C C . PRO B 1 117 ? 1.33 9.141 -15.344 1 91.44 117 PRO B C 1
ATOM 2142 O O . PRO B 1 117 ? 1.688 9.477 -14.211 1 91.44 117 PRO B O 1
ATOM 2145 N N . THR B 1 118 ? 0.698 9.953 -16.188 1 88.81 118 THR B N 1
ATOM 2146 C CA . THR B 1 118 ? 0.333 11.312 -15.812 1 88.81 118 THR B CA 1
ATOM 2147 C C . THR B 1 118 ? -0.484 11.32 -14.523 1 88.81 118 THR B C 1
ATOM 2149 O O . THR B 1 118 ? -1.422 10.531 -14.375 1 88.81 118 THR B O 1
ATOM 2152 N N . GLY B 1 119 ? -0.092 12.164 -13.648 1 86.25 119 GLY B N 1
ATOM 2153 C CA . GLY B 1 119 ? -0.812 12.297 -12.391 1 86.25 119 GLY B CA 1
ATOM 2154 C C . GLY B 1 119 ? -0.245 11.422 -11.289 1 86.25 119 GLY B C 1
ATOM 2155 O O . GLY B 1 119 ? -0.625 11.562 -10.125 1 86.25 119 GLY B O 1
ATOM 2156 N N . GLU B 1 120 ? 0.622 10.508 -11.602 1 90.56 120 GLU B N 1
ATOM 2157 C CA . GLU B 1 120 ? 1.317 9.664 -10.633 1 90.56 120 GLU B CA 1
ATOM 2158 C C . GLU B 1 120 ? 2.805 10 -10.578 1 90.56 120 GLU B C 1
ATOM 2160 O O . GLU B 1 120 ? 3.303 10.781 -11.391 1 90.56 120 GLU B O 1
ATOM 2165 N N . SER B 1 121 ? 3.459 9.453 -9.57 1 92.62 121 SER B N 1
ATOM 2166 C CA . SER B 1 121 ? 4.875 9.742 -9.383 1 92.62 121 SER B CA 1
ATOM 2167 C C . SER B 1 121 ? 5.562 8.648 -8.57 1 92.62 121 SER B C 1
ATOM 2169 O O . SER B 1 121 ? 4.898 7.867 -7.887 1 92.62 121 SER B O 1
ATOM 2171 N N . CYS B 1 122 ? 6.883 8.57 -8.664 1 96.31 122 CYS B N 1
ATOM 2172 C CA . CYS B 1 122 ? 7.699 7.711 -7.812 1 96.31 122 CYS B CA 1
ATOM 2173 C C . CYS B 1 122 ? 8.188 8.469 -6.582 1 96.31 122 CYS B C 1
ATOM 2175 O O . CYS B 1 122 ? 8.727 7.863 -5.652 1 96.31 122 CYS B O 1
ATOM 2177 N N . ASP B 1 123 ? 7.973 9.773 -6.516 1 94.62 123 ASP B N 1
ATOM 2178 C CA . ASP B 1 123 ? 8.633 10.625 -5.527 1 94.62 123 ASP B CA 1
ATOM 2179 C C . ASP B 1 123 ? 8.25 10.219 -4.109 1 94.62 123 ASP B C 1
ATOM 2181 O O . ASP B 1 123 ? 9.102 10.172 -3.219 1 94.62 123 ASP B O 1
ATOM 2185 N N . GLU B 1 124 ? 6.961 9.93 -3.947 1 96.69 124 GLU B N 1
ATOM 2186 C CA . GLU B 1 124 ? 6.527 9.586 -2.596 1 96.69 124 GLU B CA 1
ATOM 2187 C C . GLU B 1 124 ? 7.148 8.273 -2.131 1 96.69 124 GLU B C 1
ATOM 2189 O O . GLU B 1 124 ? 7.527 8.141 -0.967 1 96.69 124 GLU B O 1
ATOM 2194 N N . TYR B 1 125 ? 7.254 7.367 -3.023 1 97.81 125 TYR B N 1
ATOM 2195 C CA . TYR B 1 125 ? 7.93 6.121 -2.684 1 97.81 125 TYR B CA 1
ATOM 2196 C C . TYR B 1 125 ? 9.406 6.367 -2.383 1 97.81 125 TYR B C 1
ATOM 2198 O O . TYR B 1 125 ? 9.945 5.832 -1.409 1 97.81 125 TYR B O 1
ATOM 2206 N N . LEU B 1 126 ? 10.039 7.129 -3.172 1 97.69 126 LEU B N 1
ATOM 2207 C CA . LEU B 1 126 ? 11.461 7.398 -2.984 1 97.69 126 LEU B CA 1
ATOM 2208 C C . LEU B 1 126 ? 11.703 8.125 -1.669 1 97.69 126 LEU B C 1
ATOM 2210 O O . LEU B 1 126 ? 12.703 7.879 -0.994 1 97.69 126 LEU B O 1
ATOM 2214 N N . ASN B 1 127 ? 10.82 9.008 -1.282 1 97.25 127 ASN B N 1
ATOM 2215 C CA . ASN B 1 127 ? 10.914 9.641 0.029 1 97.25 127 ASN B CA 1
ATOM 2216 C C . ASN B 1 127 ? 10.805 8.617 1.154 1 97.25 127 ASN B C 1
ATOM 2218 O O . ASN B 1 127 ? 11.508 8.711 2.16 1 97.25 127 ASN B O 1
ATOM 2222 N N . LEU B 1 128 ? 9.961 7.672 0.976 1 98.19 128 LEU B N 1
ATOM 2223 C CA . LEU B 1 128 ? 9.719 6.633 1.973 1 98.19 128 LEU B CA 1
ATOM 2224 C C . LEU B 1 128 ? 10.977 5.805 2.211 1 98.19 128 LEU B C 1
ATOM 2226 O O . LEU B 1 128 ? 11.266 5.418 3.346 1 98.19 128 LEU B O 1
ATOM 2230 N N . VAL B 1 129 ? 11.805 5.574 1.156 1 98 129 VAL B N 1
ATOM 2231 C CA . VAL B 1 129 ? 12.812 4.527 1.269 1 98 129 VAL B CA 1
ATOM 2232 C C . VAL B 1 129 ? 14.203 5.137 1.132 1 98 129 VAL B C 1
ATOM 2234 O O . VAL B 1 129 ? 15.195 4.414 0.996 1 98 129 VAL B O 1
ATOM 2237 N N . TRP B 1 130 ? 14.234 6.457 1.112 1 98.12 130 TRP B N 1
ATOM 2238 C CA . TRP B 1 130 ? 15.547 7.094 1.057 1 98.12 130 TRP B CA 1
ATOM 2239 C C . TRP B 1 130 ? 16.438 6.602 2.193 1 98.12 130 TRP B C 1
ATOM 2241 O O . TRP B 1 130 ? 16.109 6.77 3.369 1 98.12 130 TRP B O 1
ATOM 2251 N N . ARG B 1 131 ? 17.578 6.062 1.83 1 98.06 131 ARG B N 1
ATOM 2252 C CA . ARG B 1 131 ? 18.406 5.309 2.771 1 98.06 131 ARG B CA 1
ATOM 2253 C C . ARG B 1 131 ? 18.953 6.219 3.861 1 98.06 131 ARG B C 1
ATOM 2255 O O . ARG B 1 131 ? 19.188 5.773 4.988 1 98.06 131 ARG B O 1
ATOM 2262 N N . ASP B 1 132 ? 19.141 7.492 3.59 1 98.06 132 ASP B N 1
ATOM 2263 C CA . ASP B 1 132 ? 19.828 8.367 4.543 1 98.06 132 ASP B CA 1
ATOM 2264 C C . ASP B 1 132 ? 18.828 9 5.512 1 98.06 132 ASP B C 1
ATOM 2266 O O . ASP B 1 132 ? 19.234 9.609 6.508 1 98.06 132 ASP B O 1
ATOM 2270 N N . THR B 1 133 ? 17.547 8.891 5.164 1 98.56 133 THR B N 1
ATOM 2271 C CA . THR B 1 133 ? 16.578 9.414 6.109 1 98.56 133 THR B CA 1
ATOM 2272 C C . THR B 1 133 ? 16.641 8.656 7.43 1 98.56 133 THR B C 1
ATOM 2274 O O . THR B 1 133 ? 16.688 7.422 7.445 1 98.56 133 THR B O 1
ATOM 2277 N N . LYS B 1 134 ? 16.609 9.391 8.555 1 98.75 134 LYS B N 1
ATOM 2278 C CA . LYS B 1 134 ? 16.75 8.789 9.875 1 98.75 134 LYS B CA 1
ATOM 2279 C C . LYS B 1 134 ? 15.492 8.992 10.711 1 98.75 134 LYS B C 1
ATOM 2281 O O . LYS B 1 134 ? 15.117 8.109 11.492 1 98.75 134 LYS B O 1
ATOM 2286 N N . THR B 1 135 ? 14.906 10.133 10.523 1 98.75 135 THR B N 1
ATOM 2287 C CA . THR B 1 135 ? 13.75 10.438 11.359 1 98.75 135 THR B CA 1
ATOM 2288 C C . THR B 1 135 ? 12.594 10.961 10.516 1 98.75 135 THR B C 1
ATOM 2290 O O . THR B 1 135 ? 12.812 11.523 9.438 1 98.75 135 THR B O 1
ATOM 2293 N N . ILE B 1 136 ? 11.398 10.742 11.031 1 98.5 136 ILE B N 1
ATOM 2294 C CA . ILE B 1 136 ? 10.195 11.273 10.406 1 98.5 136 ILE B CA 1
ATOM 2295 C C . ILE B 1 136 ? 9.305 11.914 11.469 1 98.5 136 ILE B C 1
ATOM 2297 O O . ILE B 1 136 ? 9.508 11.703 12.664 1 98.5 136 ILE B O 1
ATOM 2301 N N . GLY B 1 137 ? 8.453 12.719 11.055 1 97.62 137 GLY B N 1
ATOM 2302 C CA . GLY B 1 137 ? 7.289 13.242 11.758 1 97.62 137 GLY B CA 1
ATOM 2303 C C . GLY B 1 137 ? 6.121 13.547 10.836 1 97.62 137 GLY B C 1
ATOM 2304 O O . GLY B 1 137 ? 6.316 14 9.703 1 97.62 137 GLY B O 1
ATOM 2305 N N . CYS B 1 138 ? 4.973 13.32 11.359 1 96.88 138 CYS B N 1
ATOM 2306 C CA . CYS B 1 138 ? 3.795 13.469 10.508 1 96.88 138 CYS B CA 1
ATOM 2307 C C . CYS B 1 138 ? 2.725 14.305 11.203 1 96.88 138 CYS B C 1
ATOM 2309 O O . CYS B 1 138 ? 2.758 14.477 12.422 1 96.88 138 CYS B O 1
ATOM 2311 N N . GLY B 1 139 ? 1.891 14.891 10.43 1 95.31 139 GLY B N 1
ATOM 2312 C CA . GLY B 1 139 ? 0.713 15.625 10.867 1 95.31 139 GLY B CA 1
ATOM 2313 C C . GLY B 1 139 ? -0.513 15.336 10.016 1 95.31 139 GLY B C 1
ATOM 2314 O O . GLY B 1 139 ? -0.396 14.883 8.883 1 95.31 139 GLY B O 1
ATOM 2315 N N . ALA B 1 140 ? -1.587 15.547 10.609 1 95.31 140 ALA B N 1
ATOM 2316 C CA . ALA B 1 140 ? -2.846 15.297 9.914 1 95.31 140 ALA B CA 1
ATOM 2317 C C . ALA B 1 140 ? -3.936 16.25 10.391 1 95.31 140 ALA B C 1
ATOM 2319 O O . ALA B 1 140 ? -3.898 16.734 11.531 1 95.31 140 ALA B O 1
ATOM 2320 N N . VAL B 1 141 ? -4.887 16.547 9.438 1 94.81 141 VAL B N 1
ATOM 2321 C CA . VAL B 1 141 ? -6.078 17.297 9.805 1 94.81 141 VAL B CA 1
ATOM 2322 C C . VAL B 1 141 ? -7.281 16.781 9.023 1 94.81 141 VAL B C 1
ATOM 2324 O O . VAL B 1 141 ? -7.129 16.234 7.93 1 94.81 141 VAL B O 1
ATOM 2327 N N . VAL B 1 142 ? -8.391 16.797 9.656 1 94.69 142 VAL B N 1
ATOM 2328 C CA . VAL B 1 142 ? -9.648 16.781 8.914 1 94.69 142 VAL B CA 1
ATOM 2329 C C . VAL B 1 142 ? -9.961 18.172 8.367 1 94.69 142 VAL B C 1
ATOM 2331 O O . VAL B 1 142 ? -10.023 19.141 9.133 1 94.69 142 VAL B O 1
ATOM 2334 N N . CYS B 1 143 ? -10.133 18.219 7.137 1 95.94 143 CYS B N 1
ATOM 2335 C CA . CYS B 1 143 ? -10.281 19.516 6.496 1 95.94 143 CYS B CA 1
ATOM 2336 C C . CYS B 1 143 ? -11.695 20.062 6.691 1 95.94 143 CYS B C 1
ATOM 2338 O O . CYS B 1 143 ? -12.641 19.297 6.887 1 95.94 143 CYS B O 1
ATOM 2340 N N . ASP B 1 144 ? -11.758 21.328 6.688 1 96.12 144 ASP B N 1
ATOM 2341 C CA . ASP B 1 144 ? -13.047 22 6.797 1 96.12 144 ASP B CA 1
ATOM 2342 C C . ASP B 1 144 ? -13.93 21.672 5.594 1 96.12 144 ASP B C 1
ATOM 2344 O O . ASP B 1 144 ? -13.438 21.281 4.539 1 96.12 144 ASP B O 1
ATOM 2348 N N . GLY B 1 145 ? -15.281 21.828 5.852 1 95 145 GLY B N 1
ATOM 2349 C CA . GLY B 1 145 ? -16.25 21.719 4.77 1 95 145 GLY B CA 1
ATOM 2350 C C . GLY B 1 145 ? -16.375 20.297 4.234 1 95 145 GLY B C 1
ATOM 2351 O O . GLY B 1 145 ? -16.625 20.094 3.045 1 95 145 GLY B O 1
ATOM 2352 N N . ASN B 1 146 ? -16.016 19.375 5.062 1 91.81 146 ASN B N 1
ATOM 2353 C CA . ASN B 1 146 ? -16.109 17.969 4.676 1 91.81 146 ASN B CA 1
ATOM 2354 C C . ASN B 1 146 ? -15.234 17.672 3.461 1 91.81 146 ASN B C 1
ATOM 2356 O O . ASN B 1 146 ? -15.617 16.875 2.598 1 91.81 146 ASN B O 1
ATOM 2360 N N . ALA B 1 147 ? -14.117 18.359 3.395 1 93.5 147 ALA B N 1
ATOM 2361 C CA . ALA B 1 147 ? -13.234 18.234 2.238 1 93.5 147 ALA B CA 1
ATOM 2362 C C . ALA B 1 147 ? -12.328 17.016 2.381 1 93.5 147 ALA B C 1
ATOM 2364 O O . ALA B 1 147 ? -11.523 16.719 1.491 1 93.5 147 ALA B O 1
ATOM 2365 N N . GLY B 1 148 ? -12.484 16.328 3.512 1 93.94 148 GLY B N 1
ATOM 2366 C CA . GLY B 1 148 ? -11.711 15.117 3.695 1 93.94 148 GLY B CA 1
ATOM 2367 C C . GLY B 1 148 ? -10.539 15.297 4.641 1 93.94 148 GLY B C 1
ATOM 2368 O O . GLY B 1 148 ? -10.641 16.016 5.641 1 93.94 148 GLY B O 1
ATOM 2369 N N . VAL B 1 149 ? -9.484 14.523 4.352 1 94.12 149 VAL B N 1
ATOM 2370 C CA . VAL B 1 149 ? -8.336 14.57 5.25 1 94.12 149 VAL B CA 1
ATOM 2371 C C . VAL B 1 149 ? -7.102 15.039 4.488 1 94.12 149 VAL B C 1
ATOM 2373 O O . VAL B 1 149 ? -7.004 14.844 3.275 1 94.12 149 VAL B O 1
ATOM 2376 N N . PHE B 1 150 ? -6.227 15.711 5.254 1 94.31 150 PHE B N 1
ATOM 2377 C CA . PHE B 1 150 ? -4.883 16.078 4.824 1 94.31 150 PHE B CA 1
ATOM 2378 C C . PHE B 1 150 ? -3.834 15.484 5.758 1 94.31 150 PHE B C 1
ATOM 2380 O O . PHE B 1 150 ? -3.842 15.758 6.961 1 94.31 150 PHE B O 1
ATOM 2387 N N . VAL B 1 151 ? -2.967 14.609 5.191 1 95.38 151 VAL B N 1
ATOM 2388 C CA . VAL B 1 151 ? -1.879 13.992 5.941 1 95.38 151 VAL B CA 1
ATOM 2389 C C . VAL B 1 151 ? -0.54 14.367 5.309 1 95.38 151 VAL B C 1
ATOM 2391 O O . VAL B 1 151 ? -0.394 14.328 4.086 1 95.38 151 VAL B O 1
ATOM 2394 N N . ILE B 1 152 ? 0.393 14.758 6.137 1 95.56 152 ILE B N 1
ATOM 2395 C CA . ILE B 1 152 ? 1.744 15.047 5.668 1 95.56 152 ILE B CA 1
ATOM 2396 C C . ILE B 1 152 ? 2.76 14.328 6.551 1 95.56 152 ILE B C 1
ATOM 2398 O O . ILE B 1 152 ? 2.607 14.281 7.773 1 95.56 152 ILE B O 1
ATOM 2402 N N . CYS B 1 153 ? 3.795 13.742 5.953 1 96.81 153 CYS B N 1
ATOM 2403 C CA . CYS B 1 153 ? 4.98 13.297 6.684 1 96.81 153 CYS B CA 1
ATOM 2404 C C . CYS B 1 153 ? 6.227 14.016 6.176 1 96.81 153 CYS B C 1
ATOM 2406 O O . CYS B 1 153 ? 6.391 14.203 4.973 1 96.81 153 CYS B O 1
ATOM 2408 N N . SER B 1 154 ? 6.992 14.398 7.117 1 96.94 154 SER B N 1
ATOM 2409 C CA . SER B 1 154 ? 8.281 15.039 6.855 1 96.94 154 SER B CA 1
ATOM 2410 C C . SER B 1 154 ? 9.438 14.094 7.156 1 96.94 154 SER B C 1
ATOM 2412 O O . SER B 1 154 ? 9.375 13.312 8.109 1 96.94 154 SER B O 1
ATOM 2414 N N . TYR B 1 155 ? 10.438 14.188 6.324 1 98.06 155 TYR B N 1
ATOM 2415 C CA . TYR B 1 155 ? 11.562 13.266 6.371 1 98.06 155 TYR B CA 1
ATOM 2416 C C . TYR B 1 155 ? 12.875 14.016 6.574 1 98.06 155 TYR B C 1
ATOM 2418 O O . TYR B 1 155 ? 13.156 14.977 5.859 1 98.06 155 TYR B O 1
ATOM 2426 N N . SER B 1 156 ? 13.688 13.453 7.473 1 97.94 156 SER B N 1
ATOM 2427 C CA . SER B 1 156 ? 14.977 14.07 7.746 1 97.94 156 SER B CA 1
ATOM 2428 C C . SER B 1 156 ? 16.094 13.031 7.773 1 97.94 156 SER B C 1
ATOM 2430 O O . SER B 1 156 ? 16.062 12.109 8.586 1 97.94 156 SER B O 1
ATOM 2432 N N . PRO B 1 157 ? 17.156 13.297 7 1 97.25 157 PRO B N 1
ATOM 2433 C CA . PRO B 1 157 ? 17.266 14.281 5.918 1 97.25 157 PRO B CA 1
ATOM 2434 C C . PRO B 1 157 ? 16.359 13.953 4.727 1 97.25 157 PRO B C 1
ATOM 2436 O O . PRO B 1 157 ? 15.812 12.852 4.648 1 97.25 157 PRO B O 1
ATOM 2439 N N . PRO B 1 158 ? 16.172 14.906 3.871 1 95.69 158 PRO B N 1
ATOM 2440 C CA . PRO B 1 158 ? 15.336 14.672 2.688 1 95.69 158 PRO B CA 1
ATOM 2441 C C . PRO B 1 158 ? 16.031 13.812 1.634 1 95.69 158 PRO B C 1
ATOM 2443 O O . PRO B 1 158 ? 17.266 13.789 1.567 1 95.69 158 PRO B O 1
ATOM 2446 N N . HIS B 1 159 ? 15.133 13.094 0.895 1 94.44 159 HIS B N 1
ATOM 2447 C CA . HIS B 1 159 ? 15.633 12.367 -0.27 1 94.44 159 HIS B CA 1
ATOM 2448 C C . HIS B 1 159 ? 16.328 13.312 -1.246 1 94.44 159 HIS B C 1
ATOM 2450 O O . HIS B 1 159 ? 15.828 14.398 -1.54 1 94.44 159 HIS B O 1
ATOM 2456 N N . MET B 1 160 ? 17.422 12.891 -1.686 1 88.38 160 MET B N 1
ATOM 2457 C CA . MET B 1 160 ? 18.172 13.648 -2.684 1 88.38 160 MET B CA 1
ATOM 2458 C C . MET B 1 160 ? 17.812 13.203 -4.094 1 88.38 160 MET B C 1
ATOM 2460 O O . MET B 1 160 ? 18.281 12.164 -4.559 1 88.38 160 MET B O 1
ATOM 2464 N N . VAL B 1 161 ? 17.188 14.062 -4.785 1 86.19 161 VAL B N 1
ATOM 2465 C CA . VAL B 1 161 ? 16.688 13.742 -6.117 1 86.19 161 VAL B CA 1
ATOM 2466 C C . VAL B 1 161 ? 17.844 13.375 -7.035 1 86.19 161 VAL B C 1
ATOM 2468 O O . VAL B 1 161 ? 18.891 14.031 -7.012 1 86.19 161 VAL B O 1
ATOM 2471 N N . GLY B 1 162 ? 17.641 12.32 -7.805 1 86.5 162 GLY B N 1
ATOM 2472 C CA . GLY B 1 162 ? 18.656 11.898 -8.758 1 86.5 162 GLY B CA 1
ATOM 2473 C C . GLY B 1 162 ? 19.578 10.828 -8.219 1 86.5 162 GLY B C 1
ATOM 2474 O O . GLY B 1 162 ? 20.266 10.148 -8.977 1 86.5 162 GLY B O 1
ATOM 2475 N N . GLN B 1 163 ? 19.609 10.727 -6.969 1 92.12 163 GLN B N 1
ATOM 2476 C CA . GLN B 1 163 ? 20.438 9.68 -6.367 1 92.12 163 GLN B CA 1
ATOM 2477 C C . GLN B 1 163 ? 19.656 8.383 -6.227 1 92.12 163 GLN B C 1
ATOM 2479 O O . GLN B 1 163 ? 18.453 8.398 -5.996 1 92.12 163 GLN B O 1
ATOM 2484 N N . ILE B 1 164 ? 20.453 7.27 -6.371 1 93.38 164 ILE B N 1
ATOM 2485 C CA . ILE B 1 164 ? 19.844 5.965 -6.141 1 93.38 164 ILE B CA 1
ATOM 2486 C C . ILE B 1 164 ? 19.453 5.836 -4.672 1 93.38 164 ILE B C 1
ATOM 2488 O O . ILE B 1 164 ? 20.281 6.008 -3.777 1 93.38 164 ILE B O 1
ATOM 2492 N N . PRO B 1 165 ? 18.25 5.523 -4.41 1 94.56 165 PRO B N 1
ATOM 2493 C CA . PRO B 1 165 ? 17.719 5.699 -3.061 1 94.56 165 PRO B CA 1
ATOM 2494 C C . PRO B 1 165 ? 18.203 4.633 -2.086 1 94.56 165 PRO B C 1
ATOM 2496 O O . PRO B 1 165 ? 18.172 4.844 -0.871 1 94.56 165 PRO B O 1
ATOM 2499 N N . TYR B 1 166 ? 18.562 3.533 -2.615 1 92.88 166 TYR B N 1
ATOM 2500 C CA . TYR B 1 166 ? 19 2.453 -1.739 1 92.88 166 TYR B CA 1
ATOM 2501 C C . TYR B 1 166 ? 19.812 1.419 -2.516 1 92.88 166 TYR B C 1
ATOM 2503 O O . TYR B 1 166 ? 19.75 1.374 -3.746 1 92.88 166 TYR B O 1
#

pLDDT: mean 84.55, std 21.55, range [29.81, 98.81]

Sequence (332 aa):
MEYSPKLAAALLLALTSAMIVTAQNDDADYMVNAHNEVRAAIGVGPVTWDPIVAAYAQSFAEKRRADCQPILSPEGGPYGENIFRAPGTEWNAIDAVIYWASGKQYYDHATNTCSAPTGESCDEYLNLVWRDTKTIGCGAVVCDGNAGVFVICSYSPPHMVGQIPYMEYSPKLAAALLLALTSAMIVTAQNDDADYMVNAHNEVRAAIGVGPVTWDPIVAAYAQSFAEKRRADCQPILSPEGGPYGENIFRAPGTEWNAIDAVIYWASGKQYYDHATNTCSAPTGESCDEYLNLVWRDTKTIGCGAVVCDGNAGVFVICSYSPPHMVGQIPY

Nearest PDB structures (foldseek):
  5vhg-assembly1_A  TM=8.677E-01  e=2.289E-11  Homo sapiens
  1smb-assembly1_A  TM=8.683E-01  e=2.973E-11  Homo sapiens
  3q2r-assembly1_A  TM=8.149E-01  e=3.174E-11  Homo sapiens
  6any-assembly1_A  TM=7.677E-01  e=3.008E-07  Brugia malayi
  4g2u-assembly1_B  TM=6.728E-01  e=4.941E-05  Ostertagia ostertagi

Radius of gyration: 23.59 Å; Cα contacts (8 Å, |Δi|>4): 607; chains: 2; bounding box: 122×52×52 Å